Protein AF-0000000079723670 (afdb_homodimer)

Secondary structure (DSSP, 8-state):
-----------TT-S-HHHHHHHHHHHHHHHHHHHHHHHHHHHHHIIIIITT--EEEEEEEEEEEEEEEE-TT--TTS-SEEEEEEEEEEEEEEEEE-HHHHHHHHHHHHHHHHHHHHHHHHHHHHHHHHHHHHHHHHHHHHHHTTPPP------TTSS-HHHHHHHHHHIIIIIHHHHT--S---/-----------TT-S-HHHHHHHHHHHHHHHHHHHHHHHHHHHHHIIIIITT--EEEEEEEEEEEEEEEE-TT--TTS-SEEEEEEEEEEEEEEEEE-HHHHHHHHHHHHHHHHHHHHHHHHHHHHHHHHHHHHHHHHHHHHHHTTPPP------TTSS-HHHHHHHHHHIIIIIHHHHT--S---

Radius of gyration: 36.9 Å; Cα contacts (8 Å, |Δi|>4): 411; chains: 2; bounding box: 70×136×74 Å

Sequence (372 aa):
MSNDNKKAFRFRYIIDKEFQFKFLLHYSLLFISGVTVTLGFLYWLNKSKFDGGAVFRLRQDSQIVYWKVENEDAADGAEKFKYVPREIYLPNYDHQLNMYTIQFDAVVTLSVLYLALITIFSVFKSHKMAGPIYSIKRSLQKIASGDPIEKIRIRKNDEFQELVDVLNEVIHKRLAILGKEPTDKKMSNDNKKAFRFRYIIDKEFQFKFLLHYSLLFISGVTVTLGFLYWLNKSKFDGGAVFRLRQDSQIVYWKVENEDAADGAEKFKYVPREIYLPNYDHQLNMYTIQFDAVVTLSVLYLALITIFSVFKSHKMAGPIYSIKRSLQKIASGDPIEKIRIRKNDEFQELVDVLN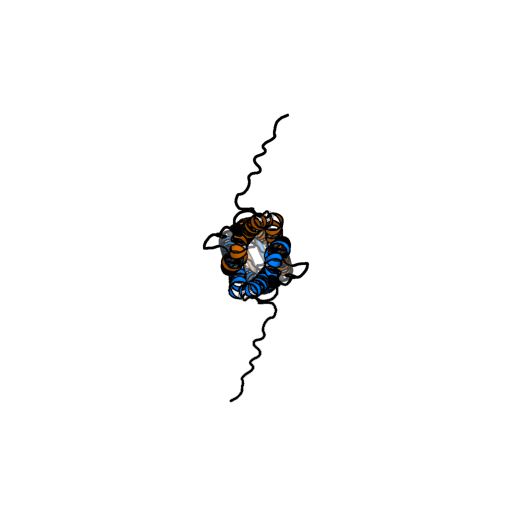EVIHKRLAILGKEPTDKK

Organism: NCBI:txid2484901

Nearest PDB structures (foldseek):
  6xbw-assembly1_H  TM=2.798E-01  e=2.138E-01  Bos taurus
  7u4t-assembly1_G  TM=2.903E-01  e=2.734E-01  Homo sapiens
  6vqc-assembly1_H  TM=3.192E-01  e=1.626E+00  Rattus norvegicus
  9brq-assembly1_7  TM=2.340E-01  e=3.954E-01  Mus musculus
  6vq8-assembly1_H  TM=2.643E-01  e=1.058E+00  Rattus norvegicus

Structure (mmCIF, N/CA/C/O backbone):
da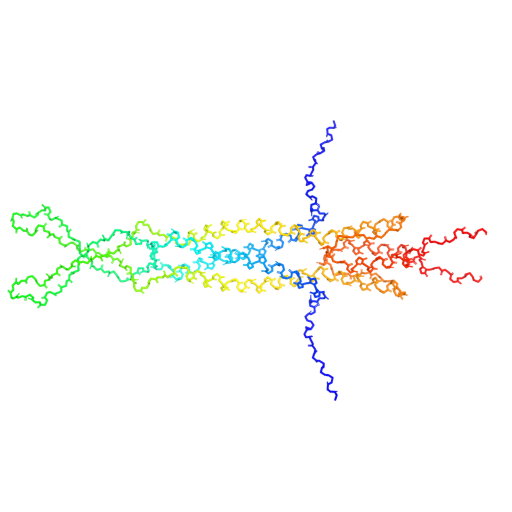ta_AF-0000000079723670-model_v1
#
loop_
_entity.id
_entity.type
_entity.pdbx_description
1 polymer 'Methyl-accepting chemotaxis protein'
#
loop_
_atom_site.group_PDB
_atom_site.id
_atom_site.type_symbol
_atom_site.label_atom_id
_atom_site.label_alt_id
_atom_site.label_comp_id
_atom_site.label_asym_id
_atom_site.label_entity_id
_atom_site.label_seq_id
_atom_site.pdbx_PDB_ins_code
_atom_site.Cartn_x
_atom_site.Cartn_y
_atom_site.Cartn_z
_atom_site.occupancy
_atom_site.B_iso_or_equiv
_atom_site.auth_seq_id
_atom_site.auth_comp_id
_atom_site.auth_asym_id
_atom_site.auth_atom_id
_atom_site.pdbx_PDB_model_num
ATOM 1 N N . MET A 1 1 ? -36.625 5.59 29.547 1 30.95 1 MET A N 1
ATOM 2 C CA . MET A 1 1 ? -35.781 6.484 28.75 1 30.95 1 MET A CA 1
ATOM 3 C C . MET A 1 1 ? -34.312 6.008 28.75 1 30.95 1 MET A C 1
ATOM 5 O O . MET A 1 1 ? -33.562 6.285 29.688 1 30.95 1 MET A O 1
ATOM 9 N N . SER A 1 2 ? -34.031 4.742 28.422 1 36.59 2 SER A N 1
ATOM 10 C CA . SER A 1 2 ? -32.812 3.926 28.469 1 36.59 2 SER A CA 1
ATOM 11 C C . SER A 1 2 ? -31.703 4.527 27.609 1 36.59 2 SER A C 1
ATOM 13 O O . SER A 1 2 ? -31.875 4.75 26.422 1 36.59 2 SER A O 1
ATOM 15 N N . ASN A 1 3 ? -30.984 5.508 28.188 1 35.53 3 ASN A N 1
ATOM 16 C CA . ASN A 1 3 ? -29.812 6.172 27.625 1 35.53 3 ASN A CA 1
ATOM 17 C C . ASN A 1 3 ? -28.844 5.172 27 1 35.53 3 ASN A C 1
ATOM 19 O O . ASN A 1 3 ? -28.219 4.375 27.703 1 35.53 3 ASN A O 1
ATOM 23 N N . ASP A 1 4 ? -29.25 4.461 25.922 1 34.41 4 ASP A N 1
ATOM 24 C CA . ASP A 1 4 ? -28.422 3.529 25.156 1 34.41 4 ASP A CA 1
ATOM 25 C C . ASP A 1 4 ? -27.016 4.078 24.969 1 34.41 4 ASP A C 1
ATOM 27 O O . ASP A 1 4 ? -26.812 4.996 24.172 1 34.41 4 ASP A O 1
ATOM 31 N N . ASN A 1 5 ? -26.234 4.246 25.938 1 32.78 5 ASN A N 1
ATOM 32 C CA . ASN A 1 5 ? -24.781 4.426 26 1 32.78 5 ASN A CA 1
ATOM 33 C C . ASN A 1 5 ? -24.062 3.477 25.062 1 32.78 5 ASN A C 1
ATOM 35 O O . ASN A 1 5 ? -23.594 2.412 25.469 1 32.78 5 ASN A O 1
ATOM 39 N N . LYS A 1 6 ? -24.594 2.953 23.969 1 37.41 6 LYS A N 1
ATOM 40 C CA . LYS A 1 6 ? -23.75 2.201 23.047 1 37.41 6 LYS A CA 1
ATOM 41 C C . LYS A 1 6 ? -22.359 2.838 22.938 1 37.41 6 LYS A C 1
ATOM 43 O O . LYS A 1 6 ? -22.234 3.953 22.438 1 37.41 6 LYS A O 1
ATOM 48 N N . LYS A 1 7 ? -21.625 2.648 23.828 1 37.28 7 LYS A N 1
ATOM 49 C CA . LYS A 1 7 ? -20.188 2.908 23.828 1 37.28 7 LYS A CA 1
ATOM 50 C C . LYS A 1 7 ? -19.578 2.615 22.469 1 37.28 7 LYS A C 1
ATOM 52 O O . LYS A 1 7 ? -19.422 1.454 22.094 1 37.28 7 LYS A O 1
ATOM 57 N N . ALA A 1 8 ? -19.984 3.242 21.359 1 38.19 8 ALA A N 1
ATOM 58 C CA . ALA A 1 8 ? -19.281 3.131 20.094 1 38.19 8 ALA A CA 1
ATOM 59 C C . ALA A 1 8 ? -17.812 2.76 20.297 1 38.19 8 ALA A C 1
ATOM 61 O O . ALA A 1 8 ? -17.141 3.34 21.156 1 38.19 8 ALA A O 1
ATOM 62 N N . PHE A 1 9 ? -17.469 1.598 20.328 1 39.47 9 PHE A N 1
ATOM 63 C CA . PHE A 1 9 ? -16.062 1.208 20.312 1 39.47 9 PHE A CA 1
ATOM 64 C C . PHE A 1 9 ? -15.188 2.324 19.75 1 39.47 9 PHE A C 1
ATOM 66 O O . PHE A 1 9 ? -15.234 2.602 18.547 1 39.47 9 PHE A O 1
ATOM 73 N N . ARG A 1 10 ? -15.195 3.516 20.094 1 45.78 10 ARG A N 1
ATOM 74 C CA . ARG A 1 10 ? -14.289 4.621 19.781 1 45.78 10 ARG A CA 1
ATOM 75 C C . ARG A 1 10 ? -12.891 4.109 19.453 1 45.78 10 ARG A C 1
ATOM 77 O O . ARG A 1 10 ? -12.148 3.693 20.344 1 45.78 10 ARG A O 1
ATOM 84 N N . PHE A 1 11 ? -12.781 3.203 18.453 1 52.94 11 PHE A N 1
ATOM 85 C CA . PHE A 1 11 ? -11.406 2.873 18.094 1 52.94 11 PHE A CA 1
ATOM 86 C C . PHE A 1 11 ? -10.5 4.086 18.25 1 52.94 11 PHE A C 1
ATOM 88 O O . PHE A 1 11 ? -10.602 5.047 17.484 1 52.94 11 PHE A O 1
ATOM 95 N N . ARG A 1 12 ? -10.078 4.324 19.328 1 70.38 12 ARG A N 1
ATOM 96 C CA . ARG A 1 12 ? -9.25 5.402 19.859 1 70.38 12 ARG A CA 1
ATOM 97 C C . ARG A 1 12 ? -8.188 5.824 18.844 1 70.38 12 ARG A C 1
ATOM 99 O O . ARG A 1 12 ? -7.688 6.949 18.906 1 70.38 12 ARG A O 1
ATOM 106 N N . TYR A 1 13 ? -8.188 4.922 17.688 1 84.5 13 TYR A N 1
ATOM 107 C CA . TYR A 1 13 ? -7.117 5.258 16.75 1 84.5 13 TYR A CA 1
ATOM 108 C C . TYR A 1 13 ? -7.652 6.051 15.562 1 84.5 13 TYR A C 1
ATOM 110 O O . TYR A 1 13 ? -6.879 6.527 14.734 1 84.5 13 TYR A O 1
ATOM 118 N N . ILE A 1 14 ? -9 6.113 15.562 1 87.69 14 ILE A N 1
ATOM 119 C CA . ILE A 1 14 ? -9.594 6.895 14.484 1 87.69 14 ILE A CA 1
ATOM 120 C C . ILE A 1 14 ? -10.008 8.266 15.008 1 87.69 14 ILE A C 1
ATOM 122 O O . ILE A 1 14 ? -10.953 8.375 15.797 1 87.69 14 ILE A O 1
ATOM 126 N N . ILE A 1 15 ? -9.336 9.219 14.609 1 87.94 15 ILE A N 1
ATOM 127 C CA . ILE A 1 15 ? -9.539 10.586 15.078 1 87.94 15 ILE A CA 1
ATOM 128 C C . ILE A 1 15 ? -10.211 11.414 13.977 1 87.94 15 ILE A C 1
ATOM 130 O O . ILE A 1 15 ? -11.156 12.156 14.242 1 87.94 15 ILE A O 1
ATOM 134 N N . ASP A 1 16 ? -9.742 11.266 12.797 1 91.44 16 ASP A N 1
ATOM 135 C CA . ASP A 1 16 ? -10.297 11.906 11.602 1 91.44 16 ASP A CA 1
ATOM 136 C C . ASP A 1 16 ? -10.82 10.867 10.617 1 91.44 16 ASP A C 1
ATOM 138 O O . ASP A 1 16 ? -10.078 10.375 9.766 1 91.44 16 ASP A O 1
ATOM 142 N N . LYS A 1 17 ? -12.07 10.688 10.719 1 91.69 17 LYS A N 1
ATOM 143 C CA . LYS A 1 17 ? -12.672 9.594 9.977 1 91.69 17 LYS A CA 1
ATOM 144 C C . LYS A 1 17 ? -12.578 9.828 8.469 1 91.69 17 LYS A C 1
ATOM 146 O O . LYS A 1 17 ? -12.312 8.906 7.703 1 91.69 17 LYS A O 1
ATOM 151 N N . GLU A 1 18 ? -12.828 11.023 8.062 1 91.69 18 GLU A N 1
ATOM 152 C CA . GLU A 1 18 ? -12.82 11.32 6.637 1 91.69 18 GLU A CA 1
ATOM 153 C C . GLU A 1 18 ? -11.438 11.07 6.027 1 91.69 18 GLU A C 1
ATOM 155 O O . GLU A 1 18 ? -11.32 10.375 5.02 1 91.69 18 GLU A O 1
ATOM 160 N N . PHE A 1 19 ? -10.5 11.617 6.668 1 93.5 19 PHE A N 1
ATOM 161 C CA . PHE A 1 19 ? -9.133 11.484 6.172 1 93.5 19 PHE A CA 1
ATOM 162 C C . PHE A 1 19 ? -8.672 10.031 6.242 1 93.5 19 PHE A C 1
ATOM 164 O O . PHE A 1 19 ? -8.148 9.5 5.27 1 93.5 19 PHE A O 1
ATOM 171 N N . GLN A 1 20 ? -8.906 9.391 7.363 1 94 20 GLN A N 1
ATOM 172 C CA . GLN A 1 20 ? -8.359 8.055 7.598 1 94 20 GLN A CA 1
ATOM 173 C C . GLN A 1 20 ? -9.062 7.016 6.73 1 94 20 GLN A C 1
ATOM 175 O O . GLN A 1 20 ? -8.43 6.07 6.25 1 94 20 GLN A O 1
ATOM 180 N N . PHE A 1 21 ? -10.336 7.23 6.523 1 93.12 21 PHE A N 1
ATOM 181 C CA . PHE A 1 21 ? -11.047 6.309 5.648 1 93.12 21 PHE A CA 1
ATOM 182 C C . PHE A 1 21 ? -10.625 6.496 4.195 1 93.12 21 PHE A C 1
ATOM 184 O O . PHE A 1 21 ? -10.438 5.52 3.465 1 93.12 21 PHE A O 1
ATOM 191 N N . LYS A 1 22 ? -10.531 7.715 3.824 1 92.94 22 LYS A N 1
ATOM 192 C CA . LYS A 1 22 ? -10.039 7.988 2.479 1 92.94 22 LYS A CA 1
ATOM 193 C C . LYS A 1 22 ? -8.656 7.375 2.264 1 92.94 22 LYS A C 1
ATOM 195 O O . LYS A 1 22 ? -8.383 6.801 1.207 1 92.94 22 LYS A O 1
ATOM 200 N N . PHE A 1 23 ? -7.879 7.523 3.273 1 92.81 23 PHE A N 1
ATOM 201 C CA . PHE A 1 23 ? -6.527 6.98 3.258 1 92.81 23 PHE A CA 1
ATOM 202 C C . PHE A 1 23 ? -6.555 5.465 3.082 1 92.81 23 PHE A C 1
ATOM 204 O O . PHE A 1 23 ? -5.887 4.926 2.199 1 92.81 23 PHE A O 1
ATOM 211 N N . LEU A 1 24 ? -7.309 4.844 3.83 1 92.94 24 LEU A N 1
ATOM 212 C CA . LEU A 1 24 ? -7.449 3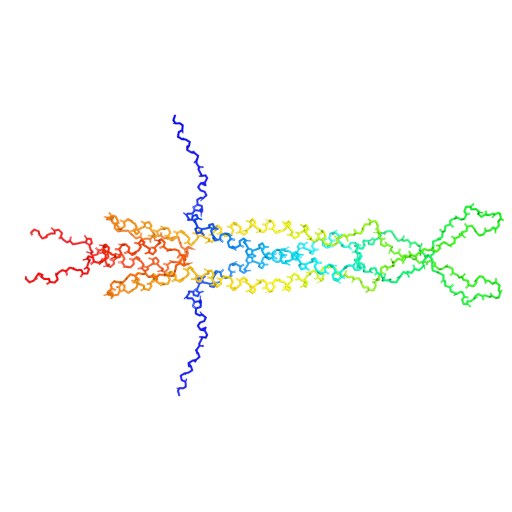.395 3.777 1 92.94 24 LEU A CA 1
ATOM 213 C C . LEU A 1 24 ? -8.008 2.951 2.426 1 92.94 24 LEU A C 1
ATOM 215 O O . LEU A 1 24 ? -7.52 1.982 1.838 1 92.94 24 LEU A O 1
ATOM 219 N N . LEU A 1 25 ? -8.961 3.684 1.938 1 93.06 25 LEU A N 1
ATOM 220 C CA . LEU A 1 25 ? -9.633 3.324 0.695 1 93.06 25 LEU A CA 1
ATOM 221 C C . LEU A 1 25 ? -8.664 3.375 -0.481 1 93.06 25 LEU A C 1
ATOM 223 O O . LEU A 1 25 ? -8.625 2.455 -1.302 1 93.06 25 LEU A O 1
ATOM 227 N N . HIS A 1 26 ? -7.914 4.375 -0.562 1 92.62 26 HIS A N 1
ATOM 228 C CA . HIS A 1 26 ? -6.988 4.535 -1.675 1 92.62 26 HIS A CA 1
ATOM 229 C C . HIS A 1 26 ? -5.953 3.412 -1.693 1 92.62 26 HIS A C 1
ATOM 231 O O . HIS A 1 26 ? -5.664 2.846 -2.75 1 92.62 26 HIS A O 1
ATOM 237 N N . TYR A 1 27 ? -5.508 3.057 -0.551 1 91.38 27 TYR A N 1
ATOM 238 C CA . TYR A 1 27 ? -4.477 2.025 -0.5 1 91.38 27 TYR A CA 1
ATOM 239 C C . TYR A 1 27 ? -5.078 0.639 -0.685 1 91.38 27 TYR A C 1
ATOM 241 O O . TYR A 1 27 ? -4.449 -0.246 -1.267 1 91.38 27 TYR A O 1
ATOM 249 N N . SER A 1 28 ? -6.289 0.485 -0.192 1 93.31 28 SER A N 1
ATOM 250 C CA . SER A 1 28 ? -6.988 -0.771 -0.436 1 93.31 28 SER A CA 1
ATOM 251 C C . SER A 1 28 ? -7.281 -0.961 -1.921 1 93.31 28 SER A C 1
ATOM 253 O O . SER A 1 28 ? -7.102 -2.057 -2.459 1 93.31 28 SER A O 1
ATOM 255 N N . LEU A 1 29 ? -7.672 0.099 -2.57 1 93.25 29 LEU A N 1
ATOM 256 C CA . LEU A 1 29 ? -7.969 0.039 -3.998 1 93.25 29 LEU A CA 1
ATOM 257 C C . LEU A 1 29 ? -6.711 -0.279 -4.801 1 93.25 29 LEU A C 1
ATOM 259 O O . LEU A 1 29 ? -6.762 -1.05 -5.762 1 93.25 29 LEU A O 1
ATOM 263 N N . LEU A 1 30 ? -5.645 0.378 -4.395 1 92.31 30 LEU A N 1
ATOM 264 C CA . LEU A 1 30 ? -4.375 0.097 -5.055 1 92.31 30 LEU A CA 1
ATOM 265 C C . LEU A 1 30 ? -4.008 -1.377 -4.922 1 92.31 30 LEU A C 1
ATOM 267 O O . LEU A 1 30 ? -3.604 -2.012 -5.898 1 92.31 30 LEU A O 1
ATOM 271 N N . PHE A 1 31 ? -4.219 -1.95 -3.766 1 92.81 31 PHE A N 1
ATOM 272 C CA . PHE A 1 31 ? -3.896 -3.35 -3.51 1 92.81 31 PHE A CA 1
ATOM 273 C C . PHE A 1 31 ? -4.812 -4.27 -4.309 1 92.81 31 PHE A C 1
ATOM 275 O O . PHE A 1 31 ? -4.348 -5.215 -4.949 1 92.81 31 PHE A O 1
ATOM 282 N N . ILE A 1 32 ? -6.043 -4.004 -4.277 1 94 32 ILE A N 1
ATOM 283 C CA . ILE A 1 32 ? -7.023 -4.84 -4.965 1 94 32 ILE A CA 1
ATOM 284 C C . ILE A 1 32 ? -6.746 -4.828 -6.469 1 94 32 ILE A C 1
ATOM 286 O O . ILE A 1 32 ? -6.859 -5.859 -7.133 1 94 32 ILE A O 1
ATOM 290 N N . SER A 1 33 ? -6.418 -3.697 -7.004 1 93 33 SER A N 1
ATOM 291 C CA . SER A 1 33 ? -6.07 -3.607 -8.414 1 93 33 SER A CA 1
ATOM 292 C C . SER A 1 33 ? -4.867 -4.488 -8.742 1 93 33 SER A C 1
ATOM 294 O O . SER A 1 33 ? -4.844 -5.148 -9.789 1 93 33 SER A O 1
ATOM 296 N N . GLY A 1 34 ? -3.895 -4.492 -7.812 1 91.69 34 GLY A N 1
ATOM 297 C CA . GLY A 1 34 ? -2.742 -5.359 -8.008 1 91.69 34 GLY A CA 1
ATOM 298 C C . GLY A 1 34 ? -3.098 -6.836 -8.008 1 91.69 34 GLY A C 1
ATOM 299 O O . GLY A 1 34 ? -2.572 -7.605 -8.812 1 91.69 34 GLY A O 1
ATOM 300 N N . VAL A 1 35 ? -3.975 -7.176 -7.121 1 92.25 35 VAL A N 1
ATOM 301 C CA . VAL A 1 35 ? -4.414 -8.562 -7.031 1 92.25 35 VAL A CA 1
ATOM 302 C C . VAL A 1 35 ? -5.141 -8.961 -8.312 1 92.25 35 VAL A C 1
ATOM 304 O O . VAL A 1 35 ? -4.91 -10.047 -8.859 1 92.25 35 VAL A O 1
ATOM 307 N N . THR A 1 36 ? -5.996 -8.125 -8.812 1 93.19 36 THR A N 1
ATOM 308 C CA . THR A 1 36 ? -6.762 -8.398 -10.023 1 93.19 36 THR A CA 1
ATOM 309 C C . THR A 1 36 ? -5.832 -8.578 -11.219 1 93.19 36 THR A C 1
ATOM 311 O O . THR A 1 36 ? -5.996 -9.508 -12.008 1 93.19 36 THR A O 1
ATOM 314 N N . VAL A 1 37 ? -4.855 -7.707 -11.328 1 91.06 37 VAL A N 1
ATOM 315 C CA . VAL A 1 37 ? -3.885 -7.797 -12.406 1 91.06 37 VAL A CA 1
ATOM 316 C C . VAL A 1 37 ? -3.104 -9.102 -12.297 1 91.06 37 VAL A C 1
ATOM 318 O O . VAL A 1 37 ? -2.846 -9.766 -13.305 1 91.06 37 VAL A O 1
ATOM 321 N N . THR A 1 38 ? -2.734 -9.461 -11.055 1 89.25 38 THR A N 1
ATOM 322 C CA . THR A 1 38 ? -1.988 -10.695 -10.828 1 89.25 38 THR A CA 1
ATOM 323 C C . THR A 1 38 ? -2.812 -11.906 -11.258 1 89.25 38 THR A C 1
ATOM 325 O O . THR A 1 38 ? -2.305 -12.805 -11.938 1 89.25 38 THR A O 1
ATOM 328 N N . LEU A 1 39 ? -4.062 -11.969 -10.891 1 90.19 39 LEU A N 1
ATOM 329 C CA . LEU A 1 39 ? -4.938 -13.078 -11.25 1 90.19 39 LEU A CA 1
ATOM 330 C C . LEU A 1 39 ? -5.133 -13.156 -12.758 1 90.19 39 LEU A C 1
ATOM 332 O O . LEU A 1 39 ? -5.133 -14.242 -13.336 1 90.19 39 LEU A O 1
ATOM 336 N N . GLY A 1 40 ? -5.363 -11.984 -13.375 1 89.06 40 GLY A N 1
ATOM 337 C CA . GLY A 1 40 ? -5.461 -11.961 -14.82 1 89.06 40 GLY A CA 1
ATOM 338 C C . GLY A 1 40 ? -4.207 -12.453 -15.516 1 89.06 40 GLY A C 1
ATOM 339 O O . GLY A 1 40 ? -4.281 -13.195 -16.5 1 89.06 40 GLY A O 1
ATOM 340 N N . PHE A 1 41 ? -3.111 -12.055 -14.977 1 87.12 41 PHE A N 1
ATOM 341 C CA . PHE A 1 41 ? -1.835 -12.461 -15.555 1 87.12 41 PHE A CA 1
ATOM 342 C C . PHE A 1 41 ? -1.628 -13.969 -15.391 1 87.12 41 PHE A C 1
ATOM 344 O O . PHE A 1 41 ? -1.189 -14.641 -16.328 1 87.12 41 PHE A O 1
ATOM 351 N N . LEU A 1 42 ? -1.894 -14.5 -14.25 1 82.62 42 LEU A N 1
ATOM 352 C CA . LEU A 1 42 ? -1.768 -15.938 -14.031 1 82.62 42 LEU A CA 1
ATOM 353 C C . LEU A 1 42 ? -2.703 -16.719 -14.945 1 82.62 42 LEU A C 1
ATOM 355 O O . LEU A 1 42 ? -2.348 -17.797 -15.43 1 82.62 42 LEU A O 1
ATOM 359 N N . TYR A 1 43 ? -3.865 -16.188 -15.094 1 84.06 43 TYR A N 1
ATOM 360 C CA . TYR A 1 43 ? -4.801 -16.828 -16.016 1 84.06 43 TYR A CA 1
ATOM 361 C C . TYR A 1 43 ? -4.219 -16.875 -17.422 1 84.06 43 TYR A C 1
ATOM 363 O O . TYR A 1 43 ? -4.254 -17.922 -18.078 1 84.06 43 TYR A O 1
ATOM 371 N N . TRP A 1 44 ? -3.738 -15.711 -17.859 1 83.38 44 TRP A N 1
ATOM 372 C CA . TRP A 1 44 ? -3.123 -15.633 -19.172 1 83.38 44 TRP A CA 1
ATOM 373 C C . TRP A 1 44 ? -1.945 -16.594 -19.281 1 83.38 44 TRP A C 1
ATOM 375 O O . TRP A 1 44 ? -1.79 -17.281 -20.297 1 83.38 44 TRP A O 1
ATOM 385 N N . LEU A 1 45 ? -1.093 -16.594 -18.297 1 77.19 45 LEU A N 1
ATOM 386 C CA . LEU A 1 45 ? 0.085 -17.453 -18.281 1 77.19 45 LEU A CA 1
ATOM 387 C C . LEU A 1 45 ? -0.314 -18.922 -18.375 1 77.19 45 LEU A C 1
ATOM 389 O O . LEU A 1 45 ? 0.312 -19.703 -19.109 1 77.19 45 LEU A O 1
ATOM 393 N N . ASN A 1 46 ? -1.302 -19.297 -17.562 1 73.94 46 ASN A N 1
ATOM 394 C CA . ASN A 1 46 ? -1.755 -20.688 -17.578 1 73.94 46 ASN A CA 1
ATOM 395 C C . ASN A 1 46 ? -2.352 -21.062 -18.922 1 73.94 46 ASN A C 1
ATOM 397 O O . ASN A 1 46 ? -2.168 -22.188 -19.391 1 73.94 46 ASN A O 1
ATOM 401 N N . LYS A 1 47 ? -3.064 -20.266 -19.516 1 74.31 47 LYS A N 1
ATOM 402 C CA . LYS A 1 47 ? -3.654 -20.516 -20.828 1 74.31 47 LYS A CA 1
ATOM 403 C C . LYS A 1 47 ? -2.582 -20.562 -21.906 1 74.31 47 LYS A C 1
ATOM 405 O O . LYS A 1 47 ? -2.645 -21.406 -22.812 1 74.31 47 LYS A O 1
ATOM 410 N N . SER A 1 48 ? -1.697 -19.672 -21.812 1 71.12 48 SER A N 1
ATOM 411 C CA . SER A 1 48 ? -0.674 -19.547 -22.844 1 71.12 48 SER A CA 1
ATOM 412 C C . SER A 1 48 ? 0.394 -20.625 -22.688 1 71.12 48 SER A C 1
ATOM 414 O O . SER A 1 48 ? 0.844 -21.203 -23.688 1 71.12 48 SER A O 1
ATOM 416 N N . LYS A 1 49 ? 0.765 -20.734 -21.484 1 62.38 49 LYS A N 1
ATOM 417 C CA . LYS A 1 49 ? 1.903 -21.625 -21.297 1 62.38 49 LYS A CA 1
ATOM 418 C C . LYS A 1 49 ? 1.44 -23.047 -20.938 1 62.38 49 LYS A C 1
ATOM 420 O O . LYS A 1 49 ? 2.133 -24.016 -21.234 1 62.38 49 LYS A O 1
ATOM 425 N N . PHE A 1 50 ? 0.22 -23.047 -20.219 1 55.84 50 PHE A N 1
ATOM 426 C CA . PHE A 1 50 ? -0.164 -24.375 -19.75 1 55.84 50 PHE A CA 1
ATOM 427 C C . PHE A 1 50 ? -1.304 -24.938 -20.594 1 55.84 50 PHE A C 1
ATOM 429 O O . PHE A 1 50 ? -1.729 -26.078 -20.391 1 55.84 50 PHE A O 1
ATOM 436 N N . ASP A 1 51 ? -2.311 -24.141 -21.172 1 53.62 51 ASP A N 1
ATOM 437 C CA . ASP A 1 51 ? -3.361 -24.75 -21.984 1 53.62 51 ASP A CA 1
ATOM 438 C C . ASP A 1 51 ? -2.963 -26.156 -22.422 1 53.62 51 ASP A C 1
ATOM 440 O O . ASP A 1 51 ? -3.797 -27.062 -22.438 1 53.62 51 ASP A O 1
ATOM 444 N N . GLY A 1 52 ? -1.916 -26.297 -23.234 1 46.88 52 GLY A N 1
ATOM 445 C CA . GLY A 1 52 ? -1.8 -27.656 -23.75 1 46.88 52 GLY A CA 1
ATOM 446 C C . GLY A 1 52 ? -1.279 -28.641 -22.734 1 46.88 52 GLY A C 1
ATOM 447 O O . GLY A 1 52 ? -1.196 -29.844 -23 1 46.88 52 GLY A O 1
ATOM 448 N N . GLY A 1 53 ? -0.826 -28.328 -21.5 1 47.28 53 GLY A N 1
ATOM 449 C CA . GLY A 1 53 ? -0.151 -29.312 -20.656 1 47.28 53 GLY A CA 1
ATOM 450 C C . GLY A 1 53 ? -0.86 -29.578 -19.344 1 47.28 53 GLY A C 1
ATOM 451 O O . GLY A 1 53 ? -0.946 -28.672 -18.5 1 47.28 53 GLY A O 1
ATOM 452 N N . ALA A 1 54 ? -1.925 -30.219 -19.531 1 50.5 54 ALA A N 1
ATOM 453 C CA . ALA A 1 54 ? -2.545 -30.766 -18.312 1 50.5 54 ALA A CA 1
ATOM 454 C C . ALA A 1 54 ? -1.488 -31.203 -17.312 1 50.5 54 ALA A C 1
ATOM 456 O O . ALA A 1 54 ? -0.417 -31.672 -17.688 1 50.5 54 ALA A O 1
ATOM 457 N N . VAL A 1 55 ? -1.451 -30.484 -16.25 1 56.75 55 VAL A N 1
ATOM 458 C CA . VAL A 1 55 ? -0.56 -30.906 -15.18 1 56.75 55 VAL A CA 1
ATOM 459 C C . VAL A 1 55 ? -1.13 -32.156 -14.492 1 56.75 55 VAL A C 1
ATOM 461 O O . VAL A 1 55 ? -2.287 -32.156 -14.07 1 56.75 55 VAL A O 1
ATOM 464 N N . PHE A 1 56 ? -0.468 -33.188 -14.898 1 57.25 56 PHE A N 1
ATOM 465 C CA . PHE A 1 56 ? -0.908 -34.438 -14.258 1 57.25 56 PHE A CA 1
ATOM 466 C C . PHE A 1 56 ? 0.04 -34.844 -13.133 1 57.25 56 PHE A C 1
ATOM 468 O O . PHE A 1 56 ? 1.24 -34.562 -13.203 1 57.25 56 PHE A O 1
ATOM 475 N N . ARG A 1 57 ? -0.587 -35.031 -12.133 1 59 57 ARG A N 1
ATOM 476 C CA . ARG A 1 57 ? 0.227 -35.719 -11.141 1 59 57 ARG A CA 1
ATOM 477 C C . ARG A 1 57 ? 0.636 -37.125 -11.633 1 59 57 ARG A C 1
ATOM 479 O O . ARG A 1 57 ? -0.157 -37.812 -12.273 1 59 57 ARG A O 1
ATOM 486 N N . LEU A 1 58 ? 1.935 -37.25 -11.641 1 59 58 LEU A N 1
ATOM 487 C CA . LEU A 1 58 ? 2.334 -38.625 -11.977 1 59 58 LEU A CA 1
ATOM 488 C C . LEU A 1 58 ? 1.836 -39.594 -10.93 1 59 58 LEU A C 1
ATOM 490 O O . LEU A 1 58 ? 1.803 -39.281 -9.734 1 59 58 LEU A O 1
ATOM 494 N N . ARG A 1 59 ? 1.206 -40.625 -11.438 1 56 59 ARG A N 1
ATOM 495 C CA . ARG A 1 59 ? 0.812 -41.719 -10.547 1 56 59 ARG A CA 1
ATOM 496 C C . ARG A 1 59 ? 2.021 -42.312 -9.82 1 56 59 ARG A C 1
ATOM 498 O O . ARG A 1 59 ? 3.117 -42.344 -10.383 1 56 59 ARG A O 1
ATOM 505 N N . GLN A 1 60 ? 1.916 -42.281 -8.523 1 58.34 60 GLN A N 1
ATOM 506 C CA . GLN A 1 60 ? 2.975 -42.875 -7.727 1 58.34 60 GLN A CA 1
ATOM 507 C C . GLN A 1 60 ? 3.223 -44.312 -8.148 1 58.34 60 GLN A C 1
ATOM 509 O O . GLN A 1 60 ? 4.305 -44.875 -7.922 1 58.34 60 GLN A O 1
ATOM 514 N N . ASP A 1 61 ? 2.277 -44.969 -8.844 1 60.81 61 ASP A N 1
ATOM 515 C CA . ASP A 1 61 ? 2.445 -46.375 -9.242 1 60.81 61 ASP A CA 1
ATOM 516 C C . ASP A 1 61 ? 2.902 -46.5 -10.695 1 60.81 61 ASP A C 1
ATOM 518 O O . ASP A 1 61 ? 2.334 -45.844 -11.578 1 60.81 61 ASP A O 1
ATOM 522 N N . SER A 1 62 ? 4.078 -46.969 -10.844 1 66.19 62 SER A N 1
ATOM 523 C CA . SER A 1 62 ? 4.578 -47.219 -12.195 1 66.19 62 SER A CA 1
ATOM 524 C C . SER A 1 62 ? 3.764 -48.281 -12.898 1 66.19 62 SER A C 1
ATOM 526 O O . SER A 1 62 ? 3.24 -49.188 -12.25 1 66.19 62 SER A O 1
ATOM 528 N N . GLN A 1 63 ? 3.318 -47.906 -14.086 1 71.06 63 GLN A N 1
ATOM 529 C CA . GLN A 1 63 ? 2.688 -48.969 -14.898 1 71.06 63 GLN A CA 1
ATOM 530 C C . GLN A 1 63 ? 3.648 -49.5 -15.953 1 71.06 63 GLN A C 1
ATOM 532 O O . GLN A 1 63 ? 4.496 -48.75 -16.469 1 71.06 63 GLN A O 1
ATOM 537 N N . ILE A 1 64 ? 3.621 -50.875 -16.062 1 77.12 64 ILE A N 1
ATOM 538 C CA . ILE A 1 64 ? 4.457 -51.5 -17.078 1 77.12 64 ILE A CA 1
ATOM 539 C C . ILE A 1 64 ? 3.734 -51.469 -18.422 1 77.12 64 ILE A C 1
ATOM 541 O O . ILE A 1 64 ? 2.605 -51.938 -18.547 1 77.12 64 ILE A O 1
ATOM 545 N N . VAL A 1 65 ? 4.344 -50.75 -19.266 1 79.88 65 VAL A N 1
ATOM 546 C CA . VAL A 1 65 ? 3.826 -50.75 -20.641 1 79.88 65 VAL A CA 1
ATOM 547 C C . VAL A 1 65 ? 4.863 -51.344 -21.578 1 79.88 65 VAL A C 1
ATOM 549 O O . VAL A 1 65 ? 6.055 -51.406 -21.266 1 79.88 65 VAL A O 1
ATOM 552 N N . TYR A 1 66 ? 4.238 -51.938 -22.75 1 80.38 66 TYR A N 1
ATOM 553 C CA . TYR A 1 66 ? 5.121 -52.625 -23.688 1 80.38 66 TYR A CA 1
ATOM 554 C C . TYR A 1 66 ? 5.234 -51.812 -24.984 1 80.38 66 TYR A C 1
ATOM 556 O O . TYR A 1 66 ? 4.246 -51.281 -25.469 1 80.38 66 TYR A O 1
ATOM 564 N N . TRP A 1 67 ? 6.387 -51.625 -25.438 1 82.56 67 TRP A N 1
ATOM 565 C CA . TRP A 1 67 ? 6.648 -51 -26.734 1 82.56 67 TRP A CA 1
ATOM 566 C C . TRP A 1 67 ? 6.93 -52.062 -27.781 1 82.56 67 TRP A C 1
ATOM 568 O O . TRP A 1 67 ? 7.648 -53.031 -27.531 1 82.56 67 TRP A O 1
ATOM 578 N N . LYS A 1 68 ? 6.27 -51.875 -28.969 1 80.31 68 LYS A N 1
ATOM 579 C CA . LYS A 1 68 ? 6.52 -52.781 -30.078 1 80.31 68 LYS A CA 1
ATOM 580 C C . LYS A 1 68 ? 7.789 -52.406 -30.828 1 80.31 68 LYS A C 1
ATOM 582 O O . LYS A 1 68 ? 7.887 -51.281 -31.359 1 80.31 68 LYS A O 1
ATOM 587 N N . VAL A 1 69 ? 8.797 -53.094 -30.641 1 79.31 69 VAL A N 1
ATOM 588 C CA . VAL A 1 69 ? 10.047 -52.812 -31.328 1 79.31 69 VAL A CA 1
ATOM 589 C C . VAL A 1 69 ? 10.344 -53.938 -32.344 1 79.31 69 VAL A C 1
ATOM 591 O O . VAL A 1 69 ? 9.969 -55.094 -32.125 1 79.31 69 VAL A O 1
ATOM 594 N N . GLU A 1 70 ? 10.875 -53.469 -33.469 1 78.19 70 GLU A N 1
ATOM 595 C CA . GLU A 1 70 ? 11.281 -54.438 -34.469 1 78.19 70 GLU A CA 1
ATOM 596 C C . GLU A 1 70 ? 12.422 -55.312 -33.969 1 78.19 70 GLU A C 1
ATOM 598 O O . GLU A 1 70 ? 13.375 -54.812 -33.375 1 78.19 70 GLU A O 1
ATOM 603 N N . ASN A 1 71 ? 12.195 -56.625 -33.969 1 72.5 71 ASN A N 1
ATOM 604 C CA . ASN A 1 71 ? 13.219 -57.594 -33.562 1 72.5 71 ASN A CA 1
ATOM 605 C C . ASN A 1 71 ? 14.289 -57.75 -34.656 1 72.5 71 ASN A C 1
ATOM 607 O O . ASN A 1 71 ? 14.086 -58.469 -35.625 1 72.5 71 ASN A O 1
ATOM 611 N N . GLU A 1 72 ? 15.172 -56.938 -34.594 1 71.19 72 GLU A N 1
ATOM 612 C CA . GLU A 1 72 ? 16.25 -57 -35.594 1 71.19 72 GLU A CA 1
ATOM 613 C C . GLU A 1 72 ? 16.922 -58.375 -35.562 1 71.19 72 GLU A C 1
ATOM 615 O O . GLU A 1 72 ? 17.453 -58.812 -36.594 1 71.19 72 GLU A O 1
ATOM 620 N N . ASP A 1 73 ? 16.969 -58.969 -34.438 1 66.94 73 ASP A N 1
ATOM 621 C CA . ASP A 1 73 ? 17.688 -60.25 -34.375 1 66.94 73 ASP A CA 1
ATOM 622 C C . ASP A 1 73 ? 16.766 -61.406 -34.688 1 66.94 73 ASP A C 1
ATOM 624 O O . ASP A 1 73 ? 17.094 -62.562 -34.375 1 66.94 73 ASP A O 1
ATOM 628 N N . ALA A 1 74 ? 15.547 -61.062 -35.094 1 61.44 74 ALA A N 1
ATOM 629 C CA . ALA A 1 74 ? 14.625 -62.188 -35.312 1 61.44 74 ALA A CA 1
ATOM 630 C C . ALA A 1 74 ? 15.148 -63.125 -36.375 1 61.44 74 ALA A C 1
ATOM 632 O O . ALA A 1 74 ? 15.5 -62.688 -37.5 1 61.44 74 ALA A O 1
ATOM 633 N N . ALA A 1 75 ? 15.617 -64.188 -35.969 1 61.97 75 ALA A N 1
ATOM 634 C CA . ALA A 1 75 ? 15.953 -65.25 -36.938 1 61.97 75 ALA A CA 1
ATOM 635 C C . ALA A 1 75 ? 14.805 -65.438 -37.906 1 61.97 75 ALA A C 1
ATOM 637 O O . ALA A 1 75 ? 13.664 -65.062 -37.656 1 61.97 75 ALA A O 1
ATOM 638 N N . ASP A 1 76 ? 15.016 -66.188 -38.969 1 59.66 76 ASP A N 1
ATOM 639 C CA . ASP A 1 76 ? 14.07 -66.625 -40 1 59.66 76 ASP A CA 1
ATOM 640 C C . ASP A 1 76 ? 12.875 -67.312 -39.375 1 59.66 76 ASP A C 1
ATOM 642 O O . ASP A 1 76 ? 13.039 -68.312 -38.688 1 59.66 76 ASP A O 1
ATOM 646 N N . GLY A 1 77 ? 11.5 -66.75 -39.312 1 62.56 77 GLY A N 1
ATOM 647 C CA . GLY A 1 77 ? 10.258 -67.312 -38.812 1 62.56 77 GLY A CA 1
ATOM 648 C C . GLY A 1 77 ? 9.82 -66.75 -37.5 1 62.56 77 GLY A C 1
ATOM 649 O O . GLY A 1 77 ? 8.742 -67.062 -37 1 62.56 77 GLY A O 1
ATOM 650 N N . ALA A 1 78 ? 10.805 -66.125 -36.812 1 60.97 78 ALA A N 1
ATOM 651 C CA . ALA A 1 78 ? 10.422 -65.625 -35.469 1 60.97 78 ALA A CA 1
ATOM 652 C C . ALA A 1 78 ? 9.641 -64.312 -35.562 1 60.97 78 ALA A C 1
ATOM 654 O O . ALA A 1 78 ? 9.625 -63.656 -36.594 1 60.97 78 ALA A O 1
ATOM 655 N N . GLU A 1 79 ? 8.875 -64.062 -34.531 1 66.56 79 GLU A N 1
ATOM 656 C CA . GLU A 1 79 ? 7.965 -62.906 -34.5 1 66.56 79 GLU A CA 1
ATOM 657 C C . GLU A 1 79 ? 8.711 -61.594 -34.719 1 66.56 79 GLU A C 1
ATOM 659 O O . GLU A 1 79 ? 9.758 -61.344 -34.094 1 66.56 79 GLU A O 1
ATOM 664 N N . LYS A 1 80 ? 8.516 -60.906 -35.844 1 76.19 80 LYS A N 1
ATOM 665 C CA . LYS A 1 80 ? 9.125 -59.688 -36.344 1 76.19 80 LYS A CA 1
ATOM 666 C C . LYS A 1 80 ? 9.062 -58.562 -35.312 1 76.19 80 LYS A C 1
ATOM 668 O O . LYS A 1 80 ? 9.844 -57.625 -35.344 1 76.19 80 LYS A O 1
ATOM 673 N N . PHE A 1 81 ? 8.164 -58.844 -34.344 1 76.31 81 PHE A N 1
ATOM 674 C CA . PHE A 1 81 ? 8.031 -57.75 -33.375 1 76.31 81 PHE A CA 1
ATOM 675 C C . PHE A 1 81 ? 8.18 -58.281 -31.969 1 76.31 81 PHE A C 1
ATOM 677 O O . PHE A 1 81 ? 7.793 -59.406 -31.672 1 76.31 81 PHE A O 1
ATOM 684 N N . LYS A 1 82 ? 9.086 -57.688 -31.188 1 79 82 LYS A N 1
ATOM 685 C CA . LYS A 1 82 ? 9.227 -58 -29.766 1 79 82 LYS A CA 1
ATOM 686 C C . LYS A 1 82 ? 8.656 -56.875 -28.906 1 79 82 LYS A C 1
ATOM 688 O O . LYS A 1 82 ? 8.758 -55.688 -29.25 1 79 82 LYS A O 1
ATOM 693 N N . TYR A 1 83 ? 7.867 -57.281 -27.906 1 82.06 83 TYR A N 1
ATOM 694 C CA . TYR A 1 83 ? 7.316 -56.344 -26.953 1 82.06 83 TYR A CA 1
ATOM 695 C C . TYR A 1 83 ? 8.242 -56.188 -25.75 1 82.06 83 TYR A C 1
ATOM 697 O O . TYR A 1 83 ? 8.539 -57.156 -25.047 1 82.06 83 TYR A O 1
ATOM 705 N N . VAL A 1 84 ? 8.844 -54.969 -25.625 1 82.44 84 VAL A N 1
ATOM 706 C CA . VAL A 1 84 ? 9.75 -54.656 -24.516 1 82.44 84 VAL A CA 1
ATOM 707 C C . VAL A 1 84 ? 8.992 -53.906 -23.422 1 82.44 84 VAL A C 1
ATOM 709 O O . VAL A 1 84 ? 8.359 -52.875 -23.688 1 82.44 84 VAL A O 1
ATOM 712 N N . PRO A 1 85 ? 9.047 -54.5 -22.234 1 82.75 85 PRO A N 1
ATOM 713 C CA . PRO A 1 85 ? 8.375 -53.844 -21.125 1 82.75 85 PRO A CA 1
ATOM 714 C C . PRO A 1 85 ? 9.141 -52.594 -20.625 1 82.75 85 PRO A C 1
ATOM 716 O O . PRO A 1 85 ? 10.367 -52.656 -20.516 1 82.75 85 PRO A O 1
ATOM 719 N N . ARG A 1 86 ? 8.422 -51.5 -20.484 1 79.25 86 ARG A N 1
ATOM 720 C CA . ARG A 1 86 ? 8.969 -50.312 -19.875 1 79.25 86 ARG A CA 1
ATOM 721 C C . ARG A 1 86 ? 8.07 -49.781 -18.75 1 79.25 86 ARG A C 1
ATOM 723 O O . ARG A 1 86 ? 6.844 -49.781 -18.891 1 79.25 86 ARG A O 1
ATOM 730 N N . GLU A 1 87 ? 8.773 -49.469 -17.734 1 77.5 87 GLU A N 1
ATOM 731 C CA . GLU A 1 87 ? 8.047 -48.875 -16.625 1 77.5 87 GLU A CA 1
ATOM 732 C C . GLU A 1 87 ? 7.887 -47.375 -16.797 1 77.5 87 GLU A C 1
ATOM 734 O O . GLU A 1 87 ? 8.875 -46.656 -16.938 1 77.5 87 GLU A O 1
ATOM 739 N N . ILE A 1 88 ? 6.648 -47.062 -17 1 70.81 88 ILE A N 1
ATOM 740 C CA . ILE A 1 88 ? 6.414 -45.625 -17.141 1 70.81 88 ILE A CA 1
ATOM 741 C C . ILE A 1 88 ? 5.441 -45.156 -16.062 1 70.81 88 ILE A C 1
ATOM 743 O O . ILE A 1 88 ? 4.609 -45.938 -15.586 1 70.81 88 ILE A O 1
ATOM 747 N N . TYR A 1 89 ? 5.695 -44.031 -15.578 1 65.19 89 TYR A N 1
ATOM 748 C CA . TYR A 1 89 ? 4.738 -43.375 -14.695 1 65.19 89 TYR A CA 1
ATOM 749 C C . TYR A 1 89 ? 3.707 -42.594 -15.5 1 65.19 89 TYR A C 1
ATOM 751 O O . TYR A 1 89 ? 4.059 -41.656 -16.25 1 65.19 89 TYR A O 1
ATOM 759 N N . LEU A 1 90 ? 2.492 -43.188 -15.57 1 64.38 90 LEU A N 1
ATOM 760 C CA . LEU A 1 90 ? 1.404 -42.531 -16.297 1 64.38 90 LEU A CA 1
ATOM 761 C C . LEU A 1 90 ? 0.784 -41.406 -15.484 1 64.38 90 LEU A C 1
ATOM 763 O O . LEU A 1 90 ? 0.752 -41.469 -14.258 1 64.38 90 LEU A O 1
ATOM 767 N N . PRO A 1 91 ? 0.479 -40.312 -16.234 1 61 91 PRO A N 1
ATOM 768 C CA . PRO A 1 91 ? -0.281 -39.281 -15.547 1 61 91 PRO A CA 1
ATOM 769 C C . PRO A 1 91 ? -1.638 -39.75 -15.039 1 61 91 PRO A C 1
ATOM 771 O O . PRO A 1 91 ? -2.238 -40.656 -15.641 1 61 91 PRO A O 1
ATOM 774 N N . ASN A 1 92 ? -1.834 -39.562 -13.773 1 58.09 92 ASN A N 1
ATOM 775 C CA . ASN A 1 92 ? -3.207 -39.781 -13.328 1 58.09 92 ASN A CA 1
ATOM 776 C C . ASN A 1 92 ? -4.184 -38.844 -14.07 1 58.09 92 ASN A C 1
ATOM 778 O O . ASN A 1 92 ? -4.312 -37.688 -13.734 1 58.09 92 ASN A O 1
ATOM 782 N N . TYR A 1 93 ? -4.668 -39.375 -15.211 1 55.09 93 TYR A N 1
ATOM 783 C CA . TYR A 1 93 ? -5.543 -38.625 -16.094 1 55.09 93 TYR A CA 1
ATOM 784 C C . TYR A 1 93 ? -6.793 -38.156 -15.352 1 55.09 93 TYR A C 1
ATOM 786 O O . TYR A 1 93 ? -7.441 -37.188 -15.766 1 55.09 93 TYR A O 1
ATOM 794 N N . ASP A 1 94 ? -7.172 -38.844 -14.312 1 54.31 94 ASP A N 1
ATOM 795 C CA . ASP A 1 94 ? -8.398 -38.5 -13.594 1 54.31 94 ASP A CA 1
ATOM 796 C C . ASP A 1 94 ? -8.211 -37.25 -12.758 1 54.31 94 ASP A C 1
ATOM 798 O O . ASP A 1 94 ? -9.188 -36.594 -12.375 1 54.31 94 ASP A O 1
ATOM 802 N N . HIS A 1 95 ? -6.98 -37.031 -12.594 1 53.28 95 HIS A N 1
ATOM 803 C CA . HIS A 1 95 ? -6.801 -35.875 -11.703 1 53.28 95 HIS A CA 1
ATOM 804 C C . HIS A 1 95 ? -6.07 -34.75 -12.398 1 53.28 95 HIS A C 1
ATOM 806 O O . HIS A 1 95 ? -4.906 -34.469 -12.094 1 53.28 95 HIS A O 1
ATOM 812 N N . GLN A 1 96 ? -6.688 -34.375 -13.508 1 56.19 96 GLN A N 1
ATOM 813 C CA . GLN A 1 96 ? -6.184 -33.156 -14.156 1 56.19 96 GLN A CA 1
ATOM 814 C C . GLN A 1 96 ? -6.238 -31.953 -13.219 1 56.19 96 GLN A C 1
ATOM 816 O O . GLN A 1 96 ? -7.27 -31.703 -12.586 1 56.19 96 GLN A O 1
ATOM 821 N N . LEU A 1 97 ? -5.086 -31.594 -12.711 1 57.88 97 LEU A N 1
ATOM 822 C CA . LEU A 1 97 ? -5.051 -30.422 -11.844 1 57.88 97 LEU A CA 1
ATOM 823 C C . LEU A 1 97 ? -5.141 -29.141 -12.656 1 57.88 97 LEU A C 1
ATOM 825 O O . LEU A 1 97 ? -4.457 -29 -13.672 1 57.88 97 LEU A O 1
ATOM 829 N N . ASN A 1 98 ? -6.348 -28.5 -12.469 1 65.19 98 ASN A N 1
ATOM 830 C CA . ASN A 1 98 ? -6.41 -27.141 -13 1 65.19 98 ASN A CA 1
ATOM 831 C C . ASN A 1 98 ? -5.488 -26.203 -12.242 1 65.19 98 ASN A C 1
ATOM 833 O O . ASN A 1 98 ? -5.805 -25.781 -11.125 1 65.19 98 ASN A O 1
ATOM 837 N N . MET A 1 99 ? -4.32 -26.031 -12.711 1 68.81 99 MET A N 1
ATOM 838 C CA . MET A 1 99 ? -3.273 -25.234 -12.07 1 68.81 99 MET A CA 1
ATOM 839 C C . MET A 1 99 ? -3.801 -23.844 -11.688 1 68.81 99 MET A C 1
ATOM 841 O O . MET A 1 99 ? -3.502 -23.344 -10.602 1 68.81 99 MET A O 1
ATOM 845 N N . TYR A 1 100 ? -4.637 -23.344 -12.492 1 77 100 TYR A N 1
ATOM 846 C CA . TYR A 1 100 ? -5.117 -21.984 -12.242 1 77 100 TYR A CA 1
ATOM 847 C C . TYR A 1 100 ? -6.027 -21.953 -11.016 1 77 100 TYR A C 1
ATOM 849 O O . TYR A 1 100 ? -5.98 -21 -10.234 1 77 100 TYR A O 1
ATOM 857 N N . THR A 1 101 ? -6.812 -22.953 -10.812 1 79.31 101 THR A N 1
ATOM 858 C CA . THR A 1 101 ? -7.742 -22.953 -9.688 1 79.31 101 THR A CA 1
ATOM 859 C C . THR A 1 101 ? -6.988 -23 -8.359 1 79.31 101 THR A C 1
ATOM 861 O O . THR A 1 101 ? -7.371 -22.328 -7.398 1 79.31 101 THR A O 1
ATOM 864 N N . ILE A 1 102 ? -6.012 -23.766 -8.391 1 75.69 102 ILE A N 1
ATOM 865 C CA . ILE A 1 102 ? -5.203 -23.844 -7.18 1 75.69 102 ILE A CA 1
ATOM 866 C C . ILE A 1 102 ? -4.512 -22.516 -6.918 1 75.69 102 ILE A C 1
ATOM 868 O O . ILE A 1 102 ? -4.504 -22.031 -5.785 1 75.69 102 ILE A O 1
ATOM 872 N N . GLN A 1 103 ? -3.975 -21.969 -7.969 1 79.75 103 GLN A N 1
ATOM 873 C CA . GLN A 1 103 ? -3.293 -20.688 -7.844 1 79.75 103 GLN A CA 1
ATOM 874 C C . GLN A 1 103 ? -4.27 -19.578 -7.445 1 79.75 103 GLN A C 1
ATOM 876 O O . GLN A 1 103 ? -3.943 -18.719 -6.629 1 79.75 103 GLN A O 1
ATOM 881 N N . PHE A 1 104 ? -5.418 -19.578 -8.016 1 85.81 104 PHE A N 1
ATOM 882 C CA . PHE A 1 104 ? -6.453 -18.594 -7.715 1 85.81 104 PHE A CA 1
ATOM 883 C C . PHE A 1 104 ? -6.809 -18.625 -6.23 1 85.81 104 PHE A C 1
ATOM 885 O O . PHE A 1 104 ? -6.828 -17.594 -5.57 1 85.81 104 PHE A O 1
ATOM 892 N N . ASP A 1 105 ? -7.027 -19.734 -5.711 1 85.44 105 ASP A N 1
ATOM 893 C CA . ASP A 1 105 ? -7.402 -19.891 -4.309 1 85.44 105 ASP A CA 1
ATOM 894 C C . ASP A 1 105 ? -6.277 -19.406 -3.391 1 85.44 105 ASP A C 1
ATOM 896 O O . ASP A 1 105 ? -6.531 -18.766 -2.373 1 85.44 105 ASP A O 1
ATOM 900 N N . ALA A 1 106 ? -5.117 -19.781 -3.812 1 83.12 106 ALA A N 1
ATOM 901 C CA . ALA A 1 106 ? -3.961 -19.391 -3.01 1 83.12 106 ALA A CA 1
ATOM 902 C C . ALA A 1 106 ? -3.803 -17.875 -2.982 1 83.12 106 ALA A C 1
ATOM 904 O O . ALA A 1 106 ? -3.619 -17.281 -1.915 1 83.12 106 ALA A O 1
ATOM 905 N N . VAL A 1 107 ? -3.918 -17.25 -4.156 1 87.38 107 VAL A N 1
ATOM 906 C CA . VAL A 1 107 ? -3.73 -15.812 -4.281 1 87.38 107 VAL A CA 1
ATOM 907 C C . VAL A 1 107 ? -4.852 -15.078 -3.547 1 87.38 107 VAL A C 1
ATOM 909 O O . VAL A 1 107 ? -4.594 -14.125 -2.805 1 87.38 107 VAL A O 1
ATOM 912 N N . VAL A 1 108 ? -6.047 -15.539 -3.672 1 91.75 108 VAL A N 1
ATOM 913 C CA . VAL A 1 108 ? -7.191 -14.875 -3.057 1 91.75 108 VAL A CA 1
ATOM 914 C C . VAL A 1 108 ? -7.098 -14.984 -1.537 1 91.75 108 VAL A C 1
ATOM 916 O O . VAL A 1 108 ? -7.305 -14 -0.822 1 91.75 108 VAL A O 1
ATOM 919 N N . THR A 1 109 ? -6.773 -16.141 -1.047 1 91.31 109 THR A N 1
ATOM 920 C CA . THR A 1 109 ? -6.668 -16.359 0.392 1 91.31 109 THR A CA 1
ATOM 921 C C . THR A 1 109 ? -5.582 -15.469 0.992 1 91.31 109 THR A C 1
ATOM 923 O O . THR A 1 109 ? -5.82 -14.781 1.987 1 91.31 109 THR A O 1
ATOM 926 N N . LEU A 1 110 ? -4.434 -15.43 0.383 1 91.44 110 LEU A N 1
ATOM 927 C CA . LEU A 1 110 ? -3.332 -14.609 0.877 1 91.44 110 LEU A CA 1
ATOM 928 C C . LEU A 1 110 ? -3.676 -13.125 0.79 1 91.44 110 LEU A C 1
ATOM 930 O O . LEU A 1 110 ? -3.281 -12.344 1.655 1 91.44 110 LEU A O 1
ATOM 934 N N . SER A 1 111 ? -4.414 -12.805 -0.292 1 93.5 111 SER A N 1
ATOM 935 C CA . SER A 1 111 ? -4.781 -11.406 -0.483 1 93.5 111 SER A CA 1
ATOM 936 C C . SER A 1 111 ? -5.723 -10.93 0.618 1 93.5 111 SER A C 1
ATOM 938 O O . SER A 1 111 ? -5.637 -9.781 1.062 1 93.5 111 SER A O 1
ATOM 940 N N . VAL A 1 112 ? -6.617 -11.773 1.064 1 94.69 112 VAL A N 1
ATOM 941 C CA . VAL A 1 112 ? -7.535 -11.414 2.141 1 94.69 112 VAL A CA 1
ATOM 942 C C . VAL A 1 112 ? -6.75 -11.164 3.428 1 94.69 112 VAL A C 1
ATOM 944 O O . VAL A 1 112 ? -6.988 -10.172 4.125 1 94.69 112 VAL A O 1
ATOM 947 N N . LEU A 1 113 ? -5.812 -11.977 3.697 1 93.62 113 LEU A N 1
ATOM 948 C CA . LEU A 1 113 ? -4.965 -11.812 4.871 1 93.62 113 LEU A CA 1
ATOM 949 C C . LEU A 1 113 ? -4.145 -10.531 4.781 1 93.62 113 LEU A C 1
ATOM 951 O O . LEU A 1 113 ? -4.023 -9.797 5.762 1 93.62 113 LEU A O 1
ATOM 955 N N . TYR A 1 114 ? -3.68 -10.289 3.611 1 94 114 TYR A N 1
ATOM 956 C CA . TYR A 1 114 ? -2.85 -9.102 3.42 1 94 114 TYR A CA 1
ATOM 957 C C . TYR A 1 114 ? -3.688 -7.832 3.498 1 94 114 TYR A C 1
ATOM 959 O O . TYR A 1 114 ? -3.213 -6.793 3.969 1 94 114 TYR A O 1
ATOM 967 N N . LEU A 1 115 ? -4.879 -7.895 2.996 1 94.5 115 LEU A N 1
ATOM 968 C CA . LEU A 1 115 ? -5.777 -6.75 3.107 1 94.5 115 LEU A CA 1
ATOM 969 C C . LEU A 1 115 ? -6.027 -6.391 4.57 1 94.5 115 LEU A C 1
ATOM 971 O O . LEU A 1 115 ? -6.105 -5.215 4.918 1 94.5 115 LEU A O 1
ATOM 975 N N . ALA A 1 116 ? -6.141 -7.371 5.418 1 94.69 116 ALA A N 1
ATOM 976 C CA . ALA A 1 116 ? -6.277 -7.137 6.852 1 94.69 116 ALA A CA 1
ATOM 977 C C . ALA A 1 116 ? -5.043 -6.438 7.418 1 94.69 116 ALA A C 1
ATOM 979 O O . ALA A 1 116 ? -5.164 -5.492 8.203 1 94.69 116 ALA A O 1
ATOM 980 N N . LEU A 1 117 ? -3.895 -6.855 6.965 1 93.06 117 LEU A N 1
ATOM 981 C CA . LEU A 1 117 ? -2.646 -6.246 7.406 1 93.06 117 LEU A CA 1
ATOM 982 C C . LEU A 1 117 ? -2.549 -4.797 6.934 1 93.06 117 LEU A C 1
ATOM 984 O O . LEU A 1 117 ? -2.121 -3.922 7.684 1 93.06 117 LEU A O 1
ATOM 988 N N . ILE A 1 118 ? -2.969 -4.586 5.711 1 93.56 118 ILE A N 1
ATOM 989 C CA . ILE A 1 118 ? -2.961 -3.244 5.141 1 93.56 118 ILE A CA 1
ATOM 990 C C . ILE A 1 118 ? -3.885 -2.336 5.949 1 93.56 118 ILE A C 1
ATOM 992 O O . ILE A 1 118 ? -3.561 -1.171 6.195 1 93.56 118 ILE A O 1
ATOM 996 N N . THR A 1 119 ? -4.992 -2.881 6.312 1 93.94 119 THR A N 1
ATOM 997 C CA . THR A 1 119 ? -5.953 -2.115 7.098 1 93.94 119 THR A CA 1
ATOM 998 C C . THR A 1 119 ? -5.348 -1.696 8.438 1 93.94 119 THR A C 1
ATOM 1000 O O . THR A 1 119 ? -5.41 -0.524 8.812 1 93.94 119 THR A O 1
ATOM 1003 N N . ILE A 1 120 ? -4.719 -2.553 9.094 1 93.44 120 ILE A N 1
ATOM 1004 C CA . ILE A 1 120 ? -4.074 -2.277 10.375 1 93.44 120 ILE A CA 1
ATOM 1005 C C . ILE A 1 120 ? -2.979 -1.232 10.188 1 93.44 120 ILE A C 1
ATOM 1007 O O . ILE A 1 120 ? -2.928 -0.237 10.914 1 93.44 120 ILE A O 1
ATOM 1011 N N . PHE A 1 121 ? -2.18 -1.466 9.156 1 92.56 121 PHE A N 1
ATOM 1012 C CA . PHE A 1 121 ? -1.081 -0.556 8.859 1 92.56 121 PHE A CA 1
ATOM 1013 C C . PHE A 1 121 ? -1.606 0.833 8.516 1 92.56 121 PHE A C 1
ATOM 1015 O O . PHE A 1 121 ? -1.062 1.839 8.977 1 92.56 121 PHE A O 1
ATOM 1022 N N . SER A 1 122 ? -2.633 0.874 7.742 1 93.06 122 SER A N 1
ATOM 1023 C CA . SER A 1 122 ? -3.207 2.143 7.305 1 93.06 122 SER A CA 1
ATOM 1024 C C . SER A 1 122 ? -3.762 2.936 8.484 1 93.06 122 SER A C 1
ATOM 1026 O O . SER A 1 122 ? -3.596 4.156 8.547 1 93.06 122 SER A O 1
ATOM 1028 N N . VAL A 1 123 ? -4.391 2.279 9.43 1 92.69 123 VAL A N 1
ATOM 1029 C CA . VAL A 1 123 ? -4.949 2.943 10.602 1 92.69 123 VAL A CA 1
ATOM 1030 C C . VAL A 1 123 ? -3.826 3.529 11.453 1 92.69 123 VAL A C 1
ATOM 1032 O O . VAL A 1 123 ? -3.906 4.68 11.891 1 92.69 123 VAL A O 1
ATOM 1035 N N . PHE A 1 124 ? -2.809 2.832 11.586 1 92.25 124 PHE A N 1
ATOM 1036 C CA . PHE A 1 124 ? -1.673 3.287 12.383 1 92.25 124 PHE A CA 1
ATOM 1037 C C . PHE A 1 124 ? -0.983 4.469 11.711 1 92.25 124 PHE A C 1
ATOM 1039 O O . PHE A 1 124 ? -0.709 5.484 12.352 1 92.25 124 PHE A O 1
ATOM 1046 N N . LYS A 1 125 ? -0.743 4.359 10.461 1 93.75 125 LYS A N 1
ATOM 1047 C CA . LYS A 1 125 ? -0.033 5.406 9.727 1 93.75 125 LYS A CA 1
ATOM 1048 C C . LYS A 1 125 ? -0.873 6.676 9.633 1 93.75 125 LYS A C 1
ATOM 1050 O O . LYS A 1 125 ? -0.363 7.781 9.836 1 93.75 125 LYS A O 1
ATOM 1055 N N . SER A 1 126 ? -2.113 6.492 9.32 1 94.12 126 SER A N 1
ATOM 1056 C CA . SER A 1 126 ? -2.986 7.656 9.203 1 94.12 126 SER A CA 1
ATOM 1057 C C . SER A 1 126 ? -3.184 8.328 10.555 1 94.12 126 SER A C 1
ATOM 1059 O O . SER A 1 126 ? -3.338 9.555 10.633 1 94.12 126 SER A O 1
ATOM 1061 N N . HIS A 1 127 ? -3.113 7.574 11.625 1 94.19 127 HIS A N 1
ATOM 1062 C CA . HIS A 1 127 ? -3.236 8.141 12.961 1 94.19 127 HIS A CA 1
ATOM 1063 C C . HIS A 1 127 ? -2.049 9.031 13.297 1 94.19 127 HIS A C 1
ATOM 1065 O O . HIS A 1 127 ? -2.213 10.086 13.922 1 94.19 127 HIS A O 1
ATOM 1071 N N . LYS A 1 128 ? -0.919 8.68 12.867 1 94.62 128 LYS A N 1
ATOM 1072 C CA . LYS A 1 128 ? 0.295 9.445 13.125 1 94.62 128 LYS A CA 1
ATOM 1073 C C . LYS A 1 128 ? 0.279 10.781 12.383 1 94.62 128 LYS A C 1
ATOM 1075 O O . LYS A 1 128 ? 1.011 11.703 12.734 1 94.62 128 LYS A O 1
ATOM 1080 N N . MET A 1 129 ? -0.571 10.883 11.398 1 95.31 129 MET A N 1
ATOM 1081 C CA . MET A 1 129 ? -0.735 12.125 10.648 1 95.31 129 MET A CA 1
ATOM 1082 C C . MET A 1 129 ? -1.949 12.906 11.141 1 95.31 129 MET A C 1
ATOM 1084 O O . MET A 1 129 ? -1.871 14.117 11.352 1 95.31 129 MET A O 1
ATOM 1088 N N . ALA A 1 130 ? -2.994 12.188 11.359 1 95.06 130 ALA A N 1
ATOM 1089 C CA . ALA A 1 130 ? -4.254 12.805 11.758 1 95.06 130 ALA A CA 1
ATOM 1090 C C . ALA A 1 130 ? -4.176 13.344 13.188 1 95.06 130 ALA A C 1
ATOM 1092 O O . ALA A 1 130 ? -4.812 14.344 13.516 1 95.06 130 ALA A O 1
ATOM 1093 N N . GLY A 1 131 ? -3.459 12.703 14 1 94.25 131 GLY A N 1
ATOM 1094 C CA . GLY A 1 131 ? -3.334 13.102 15.398 1 94.25 131 GLY A CA 1
ATOM 1095 C C . GLY A 1 131 ? -2.846 14.523 15.57 1 94.25 131 GLY A C 1
ATOM 1096 O O . GLY A 1 131 ? -3.541 15.359 16.156 1 94.25 131 GLY A O 1
ATOM 1097 N N . PRO A 1 132 ? -1.7 14.742 15.055 1 95.06 132 PRO A N 1
ATOM 1098 C CA . PRO A 1 132 ? -1.183 16.109 15.148 1 95.06 132 PRO A CA 1
ATOM 1099 C C . PRO A 1 132 ? -2.117 17.141 14.516 1 95.06 132 PRO A C 1
ATOM 1101 O O . PRO A 1 132 ? -2.279 18.234 15.047 1 95.06 132 PRO A O 1
ATOM 1104 N N . ILE A 1 133 ? -2.674 16.812 13.422 1 95.69 133 ILE A N 1
ATOM 1105 C CA . ILE A 1 133 ? -3.584 17.719 12.734 1 95.69 133 ILE A CA 1
ATOM 1106 C C . ILE A 1 133 ? -4.781 18.031 13.633 1 95.69 133 ILE A C 1
ATOM 1108 O O . ILE A 1 133 ? -5.211 19.188 13.734 1 95.69 133 ILE A O 1
ATOM 1112 N N . TYR A 1 134 ? -5.211 17.094 14.25 1 94.38 134 TYR A N 1
ATOM 1113 C CA . TYR A 1 134 ? -6.332 17.25 15.172 1 94.38 134 TYR A CA 1
ATOM 1114 C C . TYR A 1 134 ? -5.938 18.125 16.359 1 94.38 134 TYR A C 1
ATOM 1116 O O . TYR A 1 134 ? -6.691 19.016 16.766 1 94.38 134 TYR A O 1
ATOM 1124 N N . SER A 1 135 ? -4.832 17.891 16.922 1 94.62 135 SER A N 1
ATOM 1125 C CA . SER A 1 135 ? -4.344 18.656 18.062 1 94.62 135 SER A CA 1
ATOM 1126 C C . SER A 1 135 ? -4.164 20.125 17.688 1 94.62 135 SER A C 1
ATOM 1128 O O . SER A 1 135 ? -4.52 21.016 18.469 1 94.62 135 SER A O 1
ATOM 1130 N N . ILE A 1 136 ? -3.662 20.344 16.547 1 95.5 136 ILE A N 1
ATOM 1131 C CA . ILE A 1 136 ? -3.475 21.703 16.062 1 95.5 136 ILE A CA 1
ATOM 1132 C C . ILE A 1 136 ? -4.832 22.391 15.898 1 95.5 136 ILE A C 1
ATOM 1134 O O . ILE A 1 136 ? -5.039 23.5 16.375 1 95.5 136 ILE A O 1
ATOM 1138 N N . LYS A 1 137 ? -5.691 21.719 15.258 1 94.56 137 LYS A N 1
ATOM 1139 C CA . LYS A 1 137 ? -7.02 22.266 15.016 1 94.56 137 LYS A CA 1
ATOM 1140 C C . LYS A 1 137 ? -7.711 22.641 16.328 1 94.56 137 LYS A C 1
ATOM 1142 O O . LYS A 1 137 ? -8.281 23.719 16.453 1 94.56 137 LYS A O 1
ATOM 1147 N N . ARG A 1 138 ? -7.621 21.781 17.25 1 93.44 138 ARG A N 1
ATOM 1148 C CA . ARG A 1 138 ? -8.25 22 18.547 1 93.44 138 ARG A CA 1
ATOM 1149 C C . ARG A 1 138 ? -7.645 23.219 19.234 1 93.44 138 ARG A C 1
ATOM 1151 O O . ARG A 1 138 ? -8.367 24.031 19.812 1 93.44 138 ARG A O 1
ATOM 1158 N N . SER A 1 139 ? -6.398 23.281 19.219 1 92.94 139 SER A N 1
ATOM 1159 C CA . SER A 1 139 ? -5.711 24.391 19.844 1 92.94 139 SER A CA 1
ATOM 1160 C C . SER A 1 139 ? -6.062 25.719 19.156 1 92.94 139 SER A C 1
ATOM 1162 O O . SER A 1 139 ? -6.309 26.719 19.828 1 92.94 139 SER A O 1
ATOM 1164 N N . LEU A 1 140 ? -6.156 25.688 17.891 1 91.31 140 LEU A N 1
ATOM 1165 C CA . LEU A 1 140 ? -6.484 26.891 17.125 1 91.31 140 LEU A CA 1
ATOM 1166 C C . LEU A 1 140 ? -7.922 27.328 17.391 1 91.31 140 LEU A C 1
ATOM 1168 O O . LEU A 1 140 ? -8.203 28.516 17.484 1 91.31 140 LEU A O 1
ATOM 1172 N N . GLN A 1 141 ? -8.711 26.359 17.5 1 91.62 141 GLN A N 1
ATOM 1173 C CA . GLN A 1 141 ? -10.102 26.672 17.781 1 91.62 141 GLN A CA 1
ATOM 1174 C C . GLN A 1 141 ? -10.258 27.328 19.156 1 91.62 141 GLN A C 1
ATOM 1176 O O . GLN A 1 141 ? -11.047 28.25 19.312 1 91.62 141 GLN A O 1
ATOM 1181 N N . LYS A 1 142 ? -9.5 26.891 20.078 1 89.94 142 LYS A N 1
ATOM 1182 C CA . LYS A 1 142 ? -9.484 27.516 21.406 1 89.94 142 LYS A CA 1
ATOM 1183 C C . LYS A 1 142 ? -8.977 28.953 21.328 1 89.94 142 LYS A C 1
ATOM 1185 O O . LYS A 1 142 ? -9.539 29.844 21.969 1 89.94 142 LYS A O 1
ATOM 1190 N N . ILE A 1 143 ? -8 29.172 20.609 1 85.81 143 ILE A N 1
ATOM 1191 C CA . ILE A 1 143 ? -7.434 30.5 20.438 1 85.81 143 ILE A CA 1
ATOM 1192 C C . ILE A 1 143 ? -8.461 31.422 19.766 1 85.81 143 ILE A C 1
ATOM 1194 O O . ILE A 1 143 ? -8.656 32.562 20.188 1 85.81 143 ILE A O 1
ATOM 1198 N N . ALA A 1 144 ? -9.094 30.875 18.812 1 84.31 144 ALA A N 1
ATOM 1199 C CA . ALA A 1 144 ? -10.102 31.641 18.078 1 84.31 144 ALA A CA 1
ATOM 1200 C C . ALA A 1 144 ? -11.273 32 19 1 84.31 144 ALA A C 1
ATOM 1202 O O . ALA A 1 144 ? -11.898 33.062 18.812 1 84.31 144 ALA A O 1
ATOM 1203 N N . SER A 1 145 ? -11.516 31.219 19.984 1 86.06 145 SER A N 1
ATOM 1204 C CA . SER A 1 145 ? -12.648 31.422 20.875 1 86.06 145 SER A CA 1
ATOM 1205 C C . SER A 1 145 ? -12.266 32.312 22.047 1 86.06 145 SER A C 1
ATOM 1207 O O . SER A 1 145 ? -13.117 32.656 22.875 1 86.06 145 SER A O 1
ATOM 1209 N N . GLY A 1 146 ? -11.031 32.719 22.188 1 82.19 146 GLY A N 1
ATOM 1210 C CA . GLY A 1 146 ? -10.586 33.656 23.203 1 82.19 146 GLY A CA 1
ATOM 1211 C C . GLY A 1 146 ? -10.016 32.969 24.438 1 82.19 146 GLY A C 1
ATOM 1212 O O . GLY A 1 146 ? -9.836 33.594 25.484 1 82.19 146 GLY A O 1
ATOM 1213 N N . ASP A 1 147 ? -9.805 31.641 24.312 1 83.12 147 ASP A N 1
ATOM 1214 C CA . ASP A 1 147 ? -9.203 30.891 25.406 1 83.12 147 ASP A CA 1
ATOM 1215 C C . ASP A 1 147 ? -7.73 31.25 25.562 1 83.12 147 ASP A C 1
ATOM 1217 O O . ASP A 1 147 ? -7.102 31.766 24.641 1 83.12 147 ASP A O 1
ATOM 1221 N N . PRO A 1 148 ? -7.254 31.031 26.844 1 82.44 148 PRO A N 1
ATOM 1222 C CA . PRO A 1 148 ? -5.82 31.266 27.031 1 82.44 148 PRO A CA 1
ATOM 1223 C C . PRO A 1 148 ? -4.961 30.438 26.078 1 82.44 148 PRO A C 1
ATOM 1225 O O . PRO A 1 148 ? -5.297 29.281 25.781 1 82.44 148 PRO A O 1
ATOM 1228 N N . ILE A 1 149 ? -3.975 31.016 25.609 1 83.25 149 ILE A N 1
ATOM 1229 C CA . ILE A 1 149 ? -3.08 30.391 24.641 1 83.25 149 ILE A CA 1
ATOM 1230 C C . ILE A 1 149 ? -2.215 29.344 25.344 1 83.25 149 ILE A C 1
ATOM 1232 O O . ILE A 1 149 ? -1.614 29.625 26.391 1 83.25 149 ILE A O 1
ATOM 1236 N N . GLU A 1 150 ? -2.287 28.125 24.75 1 87.5 150 GLU A N 1
ATOM 1237 C CA . GLU A 1 150 ? -1.465 27.031 25.25 1 87.5 150 GLU A CA 1
ATOM 1238 C C . GLU A 1 150 ? -0.574 26.453 24.156 1 87.5 150 GLU A C 1
ATOM 1240 O O . GLU A 1 150 ? -0.897 26.562 22.969 1 87.5 150 GLU A O 1
ATOM 1245 N N . LYS A 1 151 ? 0.499 25.938 24.656 1 91.44 151 LYS A N 1
ATOM 1246 C CA . LYS A 1 151 ? 1.412 25.281 23.734 1 91.44 151 LYS A CA 1
ATOM 1247 C C . LYS A 1 151 ? 0.787 24.016 23.141 1 91.44 151 LYS A C 1
ATOM 1249 O O . LYS A 1 151 ? 0.143 23.234 23.859 1 91.44 151 LYS A O 1
ATOM 1254 N N . ILE A 1 152 ? 0.982 23.812 21.875 1 94.5 152 ILE A N 1
ATOM 1255 C CA . ILE A 1 152 ? 0.502 22.609 21.203 1 94.5 152 ILE A CA 1
ATOM 1256 C C . ILE A 1 152 ? 1.486 21.469 21.438 1 94.5 152 ILE A C 1
ATOM 1258 O O . ILE A 1 152 ? 2.693 21.625 21.234 1 94.5 152 ILE A O 1
ATOM 1262 N N . ARG A 1 153 ? 0.963 20.328 21.844 1 93.5 153 ARG A N 1
ATOM 1263 C CA . ARG A 1 153 ? 1.801 19.156 22.109 1 93.5 153 ARG A CA 1
ATOM 1264 C C . ARG A 1 153 ? 1.348 17.969 21.281 1 93.5 153 ARG A C 1
ATOM 1266 O O . ARG A 1 153 ? 0.149 17.703 21.172 1 93.5 153 ARG A O 1
ATOM 1273 N N . ILE A 1 154 ? 2.318 17.328 20.688 1 94.12 154 ILE A N 1
ATOM 1274 C CA . ILE A 1 154 ? 2.055 16.094 19.938 1 94.12 154 ILE A CA 1
ATOM 1275 C C . ILE A 1 154 ? 3.037 15.016 20.375 1 94.12 154 ILE A C 1
ATOM 1277 O O . ILE A 1 154 ? 4.016 15.297 21.078 1 94.12 154 ILE A O 1
ATOM 1281 N N . ARG A 1 155 ? 2.807 13.789 20.016 1 93.06 155 ARG A N 1
ATOM 1282 C CA . ARG A 1 155 ? 3.682 12.688 20.391 1 93.06 155 ARG A CA 1
ATOM 1283 C C . ARG A 1 155 ? 4.977 12.711 19.578 1 93.06 155 ARG A C 1
ATOM 1285 O O . ARG A 1 155 ? 4.984 13.148 18.422 1 93.06 155 ARG A O 1
ATOM 1292 N N . LYS A 1 156 ? 6.031 12.281 20.109 1 92.12 156 LYS A N 1
ATOM 1293 C CA . LYS A 1 156 ? 7.375 12.344 19.547 1 92.12 156 LYS A CA 1
ATOM 1294 C C . LYS A 1 156 ? 7.422 11.672 18.172 1 92.12 156 LYS A C 1
ATOM 1296 O O . LYS A 1 156 ? 8.117 12.133 17.266 1 92.12 156 LYS A O 1
ATOM 1301 N N . ASN A 1 157 ? 6.637 10.633 17.938 1 91.69 157 ASN A N 1
ATOM 1302 C CA . ASN A 1 157 ? 6.746 9.875 16.688 1 91.69 157 ASN A CA 1
ATOM 1303 C C . ASN A 1 157 ? 5.656 10.258 15.703 1 91.69 157 ASN A C 1
ATOM 1305 O O . ASN A 1 157 ? 5.488 9.602 14.672 1 91.69 157 ASN A O 1
ATOM 1309 N N . ASP A 1 158 ? 5.027 11.352 16.031 1 94.69 158 ASP A N 1
ATOM 1310 C CA . ASP A 1 158 ? 4.004 11.82 15.102 1 94.69 158 ASP A CA 1
ATOM 1311 C C . ASP A 1 158 ? 4.629 12.602 13.945 1 94.69 158 ASP A C 1
ATOM 1313 O O . ASP A 1 158 ? 5.746 13.109 14.062 1 94.69 158 ASP A O 1
ATOM 1317 N N . GLU A 1 159 ? 3.842 12.68 12.859 1 94.62 159 GLU A N 1
ATOM 1318 C CA . GLU A 1 159 ? 4.281 13.445 11.695 1 94.62 159 GLU A CA 1
ATOM 1319 C C . GLU A 1 159 ? 4.078 14.945 11.914 1 94.62 159 GLU A C 1
ATOM 1321 O O . GLU A 1 159 ? 3.35 15.352 12.828 1 94.62 159 GLU A O 1
ATOM 1326 N N . PHE A 1 160 ? 4.824 15.742 11.266 1 95.19 160 PHE A N 1
ATOM 1327 C CA . PHE A 1 160 ? 4.656 17.188 11.172 1 95.19 160 PHE A CA 1
ATOM 1328 C C . PHE A 1 160 ? 5.125 17.875 12.445 1 95.19 160 PHE A C 1
ATOM 1330 O O . PHE A 1 160 ? 4.527 18.859 12.883 1 95.19 160 PHE A O 1
ATOM 1337 N N . GLN A 1 161 ? 6.148 17.391 13.078 1 94.75 161 GLN A N 1
ATOM 1338 C CA . GLN A 1 161 ? 6.738 17.984 14.273 1 94.75 161 GLN A CA 1
ATOM 1339 C C . GLN A 1 161 ? 7.184 19.422 14.023 1 94.75 161 GLN A C 1
ATOM 1341 O O . GLN A 1 161 ? 6.949 20.297 14.852 1 94.75 161 GLN A O 1
ATOM 1346 N N . GLU A 1 162 ? 7.777 19.609 12.891 1 93.81 162 GLU A N 1
ATOM 1347 C CA . GLU A 1 162 ? 8.281 20.938 12.555 1 93.81 162 GLU A CA 1
ATOM 1348 C C . GLU A 1 162 ? 7.152 21.953 12.461 1 93.81 162 GLU A C 1
ATOM 1350 O O . GLU A 1 162 ? 7.312 23.109 12.867 1 93.81 162 GLU A O 1
ATOM 1355 N N . LEU A 1 163 ? 6.086 21.562 11.922 1 94.81 163 LEU A N 1
ATOM 1356 C CA . LEU A 1 163 ? 4.926 22.453 11.82 1 94.81 163 LEU A CA 1
ATOM 1357 C C . LEU A 1 163 ? 4.461 22.891 13.203 1 94.81 163 LEU A C 1
ATOM 1359 O O . LEU A 1 163 ? 4.18 24.078 13.414 1 94.81 163 LEU A O 1
ATOM 1363 N N . VAL A 1 164 ? 4.395 21.953 14.094 1 95.38 164 VAL A N 1
ATOM 1364 C CA . VAL A 1 164 ? 3.951 22.25 15.453 1 95.38 164 VAL A CA 1
ATOM 1365 C C . VAL A 1 164 ? 4.93 23.203 16.125 1 95.38 164 VAL A C 1
ATOM 1367 O O . VAL A 1 164 ? 4.52 24.141 16.828 1 95.38 164 VAL A O 1
ATOM 1370 N N . ASP A 1 165 ? 6.164 23.047 15.867 1 94.44 165 ASP A N 1
ATOM 1371 C CA . ASP A 1 165 ? 7.195 23.906 16.438 1 94.44 165 ASP A CA 1
ATOM 1372 C C . ASP A 1 165 ? 7.039 25.344 15.938 1 94.44 165 ASP A C 1
ATOM 1374 O O . ASP A 1 165 ? 7.113 26.281 16.719 1 94.44 165 ASP A O 1
ATOM 1378 N N . VAL A 1 166 ? 6.816 25.5 14.695 1 93.44 166 VAL A N 1
ATOM 1379 C CA . VAL A 1 166 ? 6.664 26.828 14.117 1 93.44 166 VAL A CA 1
ATOM 1380 C C . VAL A 1 166 ? 5.383 27.469 14.633 1 93.44 166 VAL A C 1
ATOM 1382 O O . VAL A 1 166 ? 5.367 28.672 14.945 1 93.44 166 VAL A O 1
ATOM 1385 N N . LEU A 1 167 ? 4.406 26.688 14.734 1 93.94 167 LEU A N 1
ATOM 1386 C CA . LEU A 1 167 ? 3.141 27.203 15.258 1 93.94 167 LEU A CA 1
ATOM 1387 C C . LEU A 1 167 ? 3.301 27.672 16.703 1 93.94 167 LEU A C 1
ATOM 1389 O O . LEU A 1 167 ? 2.809 28.75 17.062 1 93.94 167 LEU A O 1
ATOM 1393 N N . ASN A 1 168 ? 3.994 26.953 17.453 1 93.25 168 ASN A N 1
ATOM 1394 C CA . ASN A 1 168 ? 4.246 27.328 18.844 1 93.25 168 ASN A CA 1
ATOM 1395 C C . ASN A 1 168 ? 5.086 28.609 18.938 1 93.25 168 ASN A C 1
ATOM 1397 O O . ASN A 1 168 ? 4.887 29.422 19.828 1 93.25 168 ASN A O 1
ATOM 1401 N N . GLU A 1 169 ? 5.918 28.781 18.047 1 91.06 169 GLU A N 1
ATOM 1402 C CA . GLU A 1 169 ? 6.723 30 17.984 1 91.06 169 GLU A CA 1
ATOM 1403 C C . GLU A 1 169 ? 5.855 31.219 17.688 1 91.06 169 GLU A C 1
ATOM 1405 O O . GLU A 1 169 ? 6.008 32.281 18.312 1 91.06 169 GLU A O 1
ATOM 1410 N N . VAL A 1 170 ? 5.012 31.109 16.781 1 87.81 170 VAL A N 1
ATOM 1411 C CA . VAL A 1 170 ? 4.113 32.188 16.422 1 87.81 170 VAL A CA 1
ATOM 1412 C C . VAL A 1 170 ? 3.184 32.5 17.594 1 87.81 170 VAL A C 1
ATOM 1414 O O . VAL A 1 170 ? 2.953 33.688 17.906 1 87.81 170 VAL A O 1
ATOM 1417 N N . ILE A 1 171 ? 2.693 31.469 18.219 1 85.62 171 ILE A N 1
ATOM 1418 C CA . ILE A 1 171 ? 1.804 31.625 19.359 1 85.62 171 ILE A CA 1
ATOM 1419 C C . ILE A 1 171 ? 2.537 32.375 20.484 1 85.62 171 ILE A C 1
ATOM 1421 O O . ILE A 1 171 ? 1.983 33.281 21.094 1 85.62 171 ILE A O 1
ATOM 1425 N N . HIS A 1 172 ? 3.686 32.031 20.672 1 83.94 172 HIS A N 1
ATOM 1426 C CA . HIS A 1 172 ? 4.488 32.625 21.734 1 83.94 172 HIS A CA 1
ATOM 1427 C C . HIS A 1 172 ? 4.848 34.094 21.406 1 83.94 172 HIS A C 1
ATOM 1429 O O . HIS A 1 172 ? 4.793 34.969 22.281 1 83.94 172 HIS A O 1
ATOM 1435 N N . LYS A 1 173 ? 5.133 34.438 20.25 1 79.69 173 LYS A N 1
ATOM 1436 C CA . LYS A 1 173 ? 5.633 35.75 19.859 1 79.69 173 LYS A CA 1
ATOM 1437 C C . LYS A 1 173 ? 4.484 36.719 19.594 1 79.69 173 LYS A C 1
ATOM 1439 O O . LYS A 1 173 ? 4.559 37.906 19.969 1 79.69 173 LYS A O 1
ATOM 1444 N N . ARG A 1 174 ? 3.537 36.312 18.953 1 69.5 174 ARG A N 1
ATOM 1445 C CA . ARG A 1 174 ? 2.566 37.281 18.422 1 69.5 174 ARG A CA 1
ATOM 1446 C C . ARG A 1 174 ? 1.255 37.219 19.188 1 69.5 174 ARG A C 1
ATOM 1448 O O . ARG A 1 174 ? 0.661 38.25 19.5 1 69.5 174 ARG A O 1
ATOM 1455 N N . LEU A 1 175 ? 0.977 36.031 19.5 1 62.66 175 LEU A N 1
ATOM 1456 C CA . LEU A 1 175 ? -0.337 35.938 20.125 1 62.66 175 LEU A CA 1
ATOM 1457 C C . LEU A 1 175 ? -0.244 36.219 21.625 1 62.66 175 LEU A C 1
ATOM 1459 O O . LEU A 1 175 ? -1.169 36.781 22.219 1 62.66 175 LEU A O 1
ATOM 1463 N N . ALA A 1 176 ? 0.88 35.906 22.172 1 58.38 176 ALA A N 1
ATOM 1464 C CA . ALA A 1 176 ? 1.055 36.156 23.594 1 58.38 176 ALA A CA 1
ATOM 1465 C C . ALA A 1 176 ? 1.137 37.656 23.859 1 58.38 176 ALA A C 1
ATOM 1467 O O . ALA A 1 176 ? 0.704 38.125 24.906 1 58.38 176 ALA A O 1
ATOM 1468 N N . ILE A 1 177 ? 1.676 38.406 23 1 53.94 177 ILE A N 1
ATOM 1469 C CA . ILE A 1 177 ? 1.762 39.844 23.188 1 53.94 177 ILE A CA 1
ATOM 1470 C C . ILE A 1 177 ? 0.362 40.469 23.141 1 53.94 177 ILE A C 1
ATOM 1472 O O . ILE A 1 177 ? 0.065 41.406 23.875 1 53.94 177 ILE A O 1
ATOM 1476 N N . LEU A 1 178 ? -0.458 39.938 22.406 1 52.94 178 LEU A N 1
ATOM 1477 C CA . LEU A 1 178 ? -1.819 40.469 22.359 1 52.94 178 LEU A CA 1
ATOM 1478 C C . LEU A 1 178 ? -2.533 40.25 23.688 1 52.94 178 LEU A C 1
ATOM 1480 O O . LEU A 1 178 ? -3.379 41.062 24.078 1 52.94 178 LEU A O 1
ATOM 1484 N N . GLY A 1 179 ? -2.297 39.188 24.328 1 50.31 179 GLY A N 1
ATOM 1485 C CA . GLY A 1 179 ? -2.967 39.031 25.609 1 50.31 179 GLY A CA 1
ATOM 1486 C C . GLY A 1 179 ? -2.449 39.938 26.688 1 50.31 179 GLY A C 1
ATOM 1487 O O . GLY A 1 179 ? -3.117 40.156 27.703 1 50.31 179 GLY A O 1
ATOM 1488 N N . LYS A 1 180 ? -1.221 40.406 26.672 1 48.69 180 LYS A N 1
ATOM 1489 C CA . LYS A 1 180 ? -0.741 41.281 27.75 1 48.69 180 LYS A CA 1
ATOM 1490 C C . LYS A 1 180 ? -1.118 42.719 27.484 1 48.69 180 LYS A C 1
ATOM 1492 O O . LYS A 1 180 ? -0.626 43.625 28.156 1 48.69 180 LYS A O 1
ATOM 1497 N N . GLU A 1 181 ? -1.872 43.094 26.578 1 45.25 181 GLU A N 1
ATOM 1498 C CA . GLU A 1 181 ? -2.164 44.531 26.672 1 45.25 181 GLU A CA 1
ATOM 1499 C C . GLU A 1 181 ? -2.623 44.906 28.078 1 45.25 181 GLU A C 1
ATOM 1501 O O . GLU A 1 181 ? -3.51 44.281 28.641 1 45.25 181 GLU A O 1
ATOM 1506 N N . PRO A 1 182 ? -1.82 45.719 28.844 1 41.81 182 PRO A N 1
ATOM 1507 C CA . PRO A 1 182 ? -2.031 46.312 30.156 1 41.81 182 PRO A CA 1
ATOM 1508 C C . PRO A 1 182 ? -3.369 47.031 30.281 1 41.81 182 PRO A C 1
ATOM 1510 O O . PRO A 1 182 ? -3.709 47.844 29.422 1 41.81 182 PRO A O 1
ATOM 1513 N N . THR A 1 183 ? -4.457 46.375 30.656 1 42.03 183 THR A N 1
ATOM 1514 C CA . THR A 1 183 ? -5.559 47.094 31.297 1 42.03 183 THR A CA 1
ATOM 1515 C C . THR A 1 183 ? -5.035 48.25 32.156 1 42.03 183 THR A C 1
ATOM 1517 O O . THR A 1 183 ? -5.812 48.938 32.812 1 42.03 183 THR A O 1
ATOM 1520 N N . ASP A 1 184 ? -3.701 48.312 32.312 1 39.06 184 ASP A N 1
ATOM 1521 C CA . ASP A 1 184 ? -3.359 49.344 33.312 1 39.06 184 ASP A CA 1
ATOM 1522 C C . ASP A 1 184 ? -3.596 50.75 32.75 1 39.06 184 ASP A C 1
ATOM 1524 O O . ASP A 1 184 ? -2.82 51.656 33.031 1 39.06 184 ASP A O 1
ATOM 1528 N N . LYS A 1 185 ? -3.967 51.094 31.531 1 43.38 185 LYS A N 1
ATOM 1529 C CA . LYS A 1 185 ? -4.109 52.531 31.438 1 43.38 185 LYS A CA 1
ATOM 1530 C C . LYS A 1 185 ? -5.281 53.031 32.281 1 43.38 185 LYS A C 1
ATOM 1532 O O . LYS A 1 185 ? -6.43 53 31.828 1 43.38 185 LYS A O 1
ATOM 1537 N N . LYS A 1 186 ? -5.25 52.812 33.688 1 37.88 186 LYS A N 1
ATOM 1538 C CA . LYS A 1 186 ? -5.832 53.906 34.469 1 37.88 186 LYS A CA 1
ATOM 1539 C C . LYS A 1 186 ? -4.883 55.094 34.531 1 37.88 186 LYS A C 1
ATOM 1541 O O . LYS A 1 186 ? -3.67 54.906 34.688 1 37.88 186 LYS A O 1
ATOM 1546 N N . MET B 1 1 ? 35.5 28.922 -10.992 1 31.14 1 MET B N 1
ATOM 1547 C CA . MET B 1 1 ? 34.5 28.891 -9.938 1 31.14 1 MET B CA 1
ATOM 1548 C C . MET B 1 1 ? 33.125 28.484 -10.492 1 31.14 1 MET B C 1
ATOM 1550 O O . MET B 1 1 ? 32.375 29.344 -10.984 1 31.14 1 MET B O 1
ATOM 1554 N N . SER B 1 2 ? 33 27.422 -11.289 1 36.72 2 SER B N 1
ATOM 1555 C CA . SER B 1 2 ? 31.906 26.859 -12.078 1 36.72 2 SER B CA 1
ATOM 1556 C C . SER B 1 2 ? 30.703 26.516 -11.203 1 36.72 2 SER B C 1
ATOM 1558 O O . SER B 1 2 ? 30.844 25.766 -10.234 1 36.72 2 SER B O 1
ATOM 1560 N N . ASN B 1 3 ? 29.875 27.531 -10.922 1 35.47 3 ASN B N 1
ATOM 1561 C CA . ASN B 1 3 ? 28.594 27.438 -10.211 1 35.47 3 ASN B CA 1
ATOM 1562 C C . ASN B 1 3 ? 27.781 26.234 -10.688 1 35.47 3 ASN B C 1
ATOM 1564 O O . ASN B 1 3 ? 27.297 26.219 -11.82 1 35.47 3 ASN B O 1
ATOM 1568 N N . ASP B 1 4 ? 28.297 25 -10.5 1 34.59 4 ASP B N 1
ATOM 1569 C CA . ASP B 1 4 ? 27.578 23.766 -10.836 1 34.59 4 ASP B CA 1
ATOM 1570 C C . ASP B 1 4 ? 26.109 23.875 -10.469 1 34.59 4 ASP B C 1
ATOM 1572 O O . ASP B 1 4 ? 25.75 23.781 -9.289 1 34.59 4 ASP B O 1
ATOM 1576 N N . ASN B 1 5 ? 25.344 24.688 -11.078 1 32.94 5 ASN B N 1
ATOM 1577 C CA . ASN B 1 5 ? 23.891 24.766 -11.172 1 32.94 5 ASN B CA 1
ATOM 1578 C C . ASN B 1 5 ? 23.266 23.391 -11.383 1 32.94 5 ASN B C 1
ATOM 1580 O O . ASN B 1 5 ? 22.984 23 -12.523 1 32.94 5 ASN B O 1
ATOM 1584 N N . LYS B 1 6 ? 23.828 22.234 -11.016 1 37.66 6 LYS B N 1
ATOM 1585 C CA . LYS B 1 6 ? 23.062 21 -11.117 1 37.66 6 LYS B CA 1
ATOM 1586 C C . LYS B 1 6 ? 21.594 21.234 -10.781 1 37.66 6 LYS B C 1
ATOM 1588 O O . LYS B 1 6 ? 21.266 21.578 -9.641 1 37.66 6 LYS B O 1
ATOM 1593 N N . LYS B 1 7 ? 20.938 21.703 -11.633 1 37.06 7 LYS B N 1
ATOM 1594 C CA . LYS B 1 7 ? 19.484 21.781 -11.672 1 37.06 7 LYS B CA 1
ATOM 1595 C C . LYS B 1 7 ? 18.859 20.531 -11.07 1 37.06 7 LYS B C 1
ATOM 1597 O O . LYS B 1 7 ? 18.875 19.453 -11.688 1 37.06 7 LYS B O 1
ATOM 1602 N N . ALA B 1 8 ? 19.141 20.156 -9.812 1 38.34 8 ALA B N 1
ATOM 1603 C CA . ALA B 1 8 ? 18.406 19.062 -9.156 1 38.34 8 ALA B CA 1
ATOM 1604 C C . ALA B 1 8 ? 17.016 18.891 -9.758 1 38.34 8 ALA B C 1
ATOM 1606 O O . ALA B 1 8 ? 16.297 19.859 -9.961 1 38.34 8 ALA B O 1
ATOM 1607 N N . PHE B 1 9 ? 16.844 18.141 -10.711 1 39.19 9 PHE B N 1
ATOM 1608 C CA . PHE B 1 9 ? 15.508 17.781 -11.18 1 39.19 9 PHE B CA 1
ATOM 1609 C C . PHE B 1 9 ? 14.469 18 -10.086 1 39.19 9 PHE B C 1
ATOM 1611 O O . PHE B 1 9 ? 14.453 17.281 -9.086 1 39.19 9 PHE B O 1
ATOM 1618 N N . ARG B 1 10 ? 14.312 19.047 -9.453 1 45.94 10 ARG B N 1
ATOM 1619 C CA . ARG B 1 10 ? 13.25 19.469 -8.539 1 45.94 10 ARG B CA 1
ATOM 1620 C C . ARG B 1 10 ? 11.945 18.766 -8.859 1 45.94 10 ARG B C 1
ATOM 1622 O O . ARG B 1 10 ? 11.258 19.109 -9.82 1 45.94 10 ARG B O 1
ATOM 1629 N N . PHE B 1 11 ? 11.945 17.422 -8.906 1 53.69 11 PHE B N 1
ATOM 1630 C CA . PHE B 1 11 ? 10.617 16.844 -9.07 1 53.69 11 PHE B CA 1
ATOM 1631 C C . PHE B 1 11 ? 9.578 17.656 -8.305 1 53.69 11 PHE B C 1
ATOM 1633 O O . PHE B 1 11 ? 9.594 17.703 -7.078 1 53.69 11 PHE B O 1
ATOM 1640 N N . ARG B 1 12 ? 9.094 18.594 -8.883 1 70.69 12 ARG B N 1
ATOM 1641 C CA . ARG B 1 12 ? 8.133 19.609 -8.453 1 70.69 12 ARG B CA 1
ATOM 1642 C C . ARG B 1 12 ? 7.082 19 -7.523 1 70.69 12 ARG B C 1
ATOM 1644 O O . ARG B 1 12 ? 6.488 19.719 -6.711 1 70.69 12 ARG B O 1
ATOM 1651 N N . TYR B 1 13 ? 7.238 17.531 -7.453 1 84.75 13 TYR B N 1
ATOM 1652 C CA . TYR B 1 13 ? 6.18 16.938 -6.645 1 84.75 13 TYR B CA 1
ATOM 1653 C C . TYR B 1 13 ? 6.695 16.578 -5.254 1 84.75 13 TYR B C 1
ATOM 1655 O O . TYR B 1 13 ? 5.918 16.172 -4.387 1 84.75 13 TYR B O 1
ATOM 1663 N N . ILE B 1 14 ? 8.023 16.766 -5.129 1 87.75 14 ILE B N 1
ATOM 1664 C CA . ILE B 1 14 ? 8.586 16.484 -3.816 1 87.75 14 ILE B CA 1
ATOM 1665 C C . ILE B 1 14 ? 8.859 17.781 -3.078 1 87.75 14 ILE B C 1
ATOM 1667 O O . ILE B 1 14 ? 9.75 18.547 -3.455 1 87.75 14 ILE B O 1
ATOM 1671 N N . ILE B 1 15 ? 8.117 18.016 -2.111 1 87.94 15 ILE B N 1
ATOM 1672 C CA . ILE B 1 15 ? 8.18 19.266 -1.354 1 87.94 15 ILE B CA 1
ATOM 1673 C C . ILE B 1 15 ? 8.812 19 0.011 1 87.94 15 ILE B C 1
ATOM 1675 O O . ILE B 1 15 ? 9.664 19.766 0.459 1 87.94 15 ILE B O 1
ATOM 1679 N N . ASP B 1 16 ? 8.398 17.953 0.623 1 91.44 16 ASP B N 1
ATOM 1680 C CA . ASP B 1 16 ? 8.938 17.5 1.898 1 91.44 16 ASP B CA 1
ATOM 1681 C C . ASP B 1 16 ? 9.594 16.125 1.754 1 91.44 16 ASP B C 1
ATOM 1683 O O . ASP B 1 16 ? 8.938 15.094 1.896 1 91.44 16 ASP B O 1
ATOM 1687 N N . LYS B 1 17 ? 10.852 16.203 1.607 1 91.69 17 LYS B N 1
ATOM 1688 C CA . LYS B 1 17 ? 11.578 14.992 1.267 1 91.69 17 LYS B CA 1
ATOM 1689 C C . LYS B 1 17 ? 11.531 13.977 2.41 1 91.69 17 LYS B C 1
ATOM 1691 O O . LYS B 1 17 ? 11.367 12.781 2.178 1 91.69 17 LYS B O 1
ATOM 1696 N N . GLU B 1 18 ? 11.688 14.445 3.588 1 91.56 18 GLU B N 1
ATOM 1697 C CA . GLU B 1 18 ? 11.719 13.539 4.73 1 91.56 18 GLU B CA 1
ATOM 1698 C C . GLU B 1 18 ? 10.391 12.789 4.875 1 91.56 18 GLU B C 1
ATOM 1700 O O . GLU B 1 18 ? 10.375 11.562 4.977 1 91.56 18 GLU B O 1
ATOM 1705 N N . PHE B 1 19 ? 9.375 13.547 4.844 1 93.56 19 PHE B N 1
ATOM 1706 C CA . PHE B 1 19 ? 8.047 12.961 5 1 93.56 19 PHE B CA 1
ATOM 1707 C C . PHE B 1 19 ? 7.715 12.055 3.824 1 93.56 19 PHE B C 1
ATOM 1709 O O . PHE B 1 19 ? 7.273 10.914 4.016 1 93.56 19 PHE B O 1
ATOM 1716 N N . GLN B 1 20 ? 7.953 12.523 2.623 1 94.06 20 GLN B N 1
ATOM 1717 C CA . GLN B 1 20 ? 7.516 11.805 1.427 1 94.06 20 GLN B CA 1
ATOM 1718 C C . GLN B 1 20 ? 8.344 10.539 1.209 1 94.06 20 GLN B C 1
ATOM 1720 O O . GLN B 1 20 ? 7.812 9.516 0.77 1 94.06 20 GLN B O 1
ATOM 1725 N N . PHE B 1 21 ? 9.609 10.625 1.563 1 93.25 21 PHE B N 1
ATOM 1726 C CA . PHE B 1 21 ? 10.43 9.43 1.444 1 93.25 21 PHE B CA 1
ATOM 1727 C C . PHE B 1 21 ? 10.047 8.398 2.5 1 93.25 21 PHE B C 1
ATOM 1729 O O . PHE B 1 21 ? 9.984 7.207 2.211 1 93.25 21 PHE B O 1
ATOM 1736 N N . LYS B 1 22 ? 9.859 8.883 3.672 1 93 22 LYS B N 1
ATOM 1737 C CA . LYS B 1 22 ? 9.398 7.98 4.723 1 93 22 LYS B CA 1
ATOM 1738 C C . LYS B 1 22 ? 8.086 7.305 4.328 1 93 22 LYS B C 1
ATOM 1740 O O . LYS B 1 22 ? 7.91 6.105 4.555 1 93 22 LYS B O 1
ATOM 1745 N N . PHE B 1 23 ? 7.262 8.102 3.76 1 92.88 23 PHE B N 1
ATOM 1746 C CA . PHE B 1 23 ? 5.965 7.621 3.293 1 92.88 23 PHE B CA 1
ATOM 1747 C C . PHE B 1 23 ? 6.137 6.527 2.246 1 92.88 23 PHE B C 1
ATOM 1749 O O . PHE B 1 23 ? 5.555 5.449 2.369 1 92.88 23 PHE B O 1
ATOM 1756 N N . LEU B 1 24 ? 6.898 6.777 1.32 1 93.06 24 LEU B N 1
ATOM 1757 C CA . LEU B 1 24 ? 7.176 5.828 0.247 1 93.06 24 LEU B CA 1
ATOM 1758 C C . LEU B 1 24 ? 7.824 4.559 0.796 1 93.06 24 LEU B C 1
ATOM 1760 O O . LEU B 1 24 ? 7.449 3.449 0.407 1 93.06 24 LEU B O 1
ATOM 1764 N N . LEU B 1 25 ? 8.734 4.734 1.71 1 93.12 25 LEU B N 1
ATOM 1765 C CA . LEU B 1 25 ? 9.484 3.613 2.262 1 93.12 25 LEU B CA 1
ATOM 1766 C C . LEU B 1 25 ? 8.562 2.656 3.012 1 93.12 25 LEU B C 1
ATOM 1768 O O . LEU B 1 25 ? 8.648 1.439 2.83 1 93.12 25 LEU B O 1
ATOM 1772 N N . HIS B 1 26 ? 7.734 3.172 3.799 1 92.69 26 HIS B N 1
ATOM 1773 C CA . HIS B 1 26 ? 6.844 2.336 4.594 1 92.69 26 HIS B CA 1
ATOM 1774 C C . HIS B 1 26 ? 5.914 1.517 3.703 1 92.69 26 HIS B C 1
ATOM 1776 O O . HIS B 1 26 ? 5.719 0.321 3.936 1 92.69 26 HIS B O 1
ATOM 1782 N N . TYR B 1 27 ? 5.453 2.121 2.68 1 91.5 27 TYR B N 1
ATOM 1783 C CA . TYR B 1 27 ? 4.516 1.416 1.817 1 91.5 27 TYR B CA 1
ATOM 1784 C C . TYR B 1 27 ? 5.242 0.446 0.895 1 91.5 27 TYR B C 1
ATOM 1786 O O . TYR B 1 27 ? 4.715 -0.619 0.563 1 91.5 27 TYR B O 1
ATOM 1794 N N . SER B 1 28 ? 6.445 0.827 0.508 1 93.31 28 SER B N 1
ATOM 1795 C CA . SER B 1 28 ? 7.262 -0.098 -0.27 1 93.31 28 SER B CA 1
ATOM 1796 C C . SER B 1 28 ? 7.629 -1.333 0.547 1 93.31 28 SER B C 1
ATOM 1798 O O . SER B 1 28 ? 7.57 -2.457 0.044 1 93.31 28 SER B O 1
ATOM 1800 N N . LEU B 1 29 ? 7.945 -1.123 1.791 1 93.31 29 LEU B N 1
ATOM 1801 C CA . LEU B 1 29 ? 8.305 -2.23 2.672 1 93.31 29 LEU B CA 1
ATOM 1802 C C . LEU B 1 29 ? 7.113 -3.156 2.891 1 93.31 29 LEU B C 1
ATOM 1804 O O . LEU B 1 29 ? 7.27 -4.379 2.916 1 93.31 29 LEU B O 1
ATOM 1808 N N . LEU B 1 30 ? 5.988 -2.523 3.098 1 92.44 30 LEU B N 1
ATOM 1809 C CA . LEU B 1 30 ? 4.773 -3.316 3.252 1 92.44 30 LEU B CA 1
ATOM 1810 C C . LEU B 1 30 ? 4.527 -4.184 2.02 1 92.44 30 LEU B C 1
ATOM 1812 O O . LEU B 1 30 ? 4.219 -5.371 2.143 1 92.44 30 LEU B O 1
ATOM 1816 N N . PHE B 1 31 ? 4.746 -3.639 0.846 1 92.94 31 PHE B N 1
ATOM 1817 C CA . PHE B 1 31 ? 4.539 -4.359 -0.405 1 92.94 31 PHE B CA 1
ATOM 1818 C C . PHE B 1 31 ? 5.559 -5.477 -0.562 1 92.94 31 PHE B C 1
ATOM 1820 O O . PHE B 1 31 ? 5.203 -6.609 -0.895 1 92.94 31 PHE B O 1
ATOM 1827 N N . ILE B 1 32 ? 6.766 -5.184 -0.322 1 94.12 32 ILE B N 1
ATOM 1828 C CA . ILE B 1 32 ? 7.84 -6.156 -0.482 1 94.12 32 ILE B CA 1
ATOM 1829 C C . ILE B 1 32 ? 7.621 -7.324 0.477 1 94.12 32 ILE B C 1
ATOM 1831 O O . ILE B 1 32 ? 7.852 -8.484 0.117 1 94.12 32 ILE B O 1
ATOM 1835 N N . SER B 1 33 ? 7.211 -7.043 1.67 1 93.06 33 SER B N 1
ATOM 1836 C CA . SER B 1 33 ? 6.91 -8.102 2.629 1 93.06 33 SER B CA 1
ATOM 1837 C C . SER B 1 33 ? 5.809 -9.016 2.111 1 93.06 33 SER B C 1
ATOM 1839 O O . SER B 1 33 ? 5.879 -10.234 2.273 1 93.06 33 SER B O 1
ATOM 1841 N N . GLY B 1 34 ? 4.805 -8.375 1.478 1 91.75 34 GLY B N 1
ATOM 1842 C CA . GLY B 1 34 ? 3.742 -9.18 0.889 1 91.75 34 GLY B CA 1
ATOM 1843 C C . GLY B 1 34 ? 4.227 -10.086 -0.225 1 91.75 34 GLY B C 1
ATOM 1844 O O . GLY B 1 34 ? 3.803 -11.242 -0.319 1 91.75 34 GLY B O 1
ATOM 1845 N N . VAL B 1 35 ? 5.086 -9.547 -1.023 1 92.44 35 VAL B N 1
ATOM 1846 C CA . VAL B 1 35 ? 5.637 -10.32 -2.127 1 92.44 35 VAL B CA 1
ATOM 1847 C C . VAL B 1 35 ? 6.449 -11.5 -1.579 1 92.44 35 VAL B C 1
ATOM 1849 O O . VAL B 1 35 ? 6.332 -12.625 -2.072 1 92.44 35 VAL B O 1
ATOM 1852 N N . THR B 1 36 ? 7.246 -11.281 -0.58 1 93.19 36 THR B N 1
ATOM 1853 C CA . THR B 1 36 ? 8.078 -12.32 0.02 1 93.19 36 THR B CA 1
ATOM 1854 C C . THR B 1 36 ? 7.211 -13.43 0.61 1 93.19 36 THR B C 1
ATOM 1856 O O . THR B 1 36 ? 7.488 -14.609 0.407 1 93.19 36 THR B O 1
ATOM 1859 N N . VAL B 1 37 ? 6.172 -13.047 1.294 1 91.12 37 VAL B N 1
ATOM 1860 C CA . VAL B 1 37 ? 5.254 -14.016 1.883 1 91.12 37 VAL B CA 1
ATOM 1861 C C . VAL B 1 37 ? 4.582 -14.828 0.779 1 91.12 37 VAL B C 1
ATOM 1863 O O . VAL B 1 37 ? 4.426 -16.047 0.905 1 91.12 37 VAL B O 1
ATOM 1866 N N . THR B 1 38 ? 4.199 -14.125 -0.312 1 89.44 38 THR B N 1
ATOM 1867 C CA . THR B 1 38 ? 3.555 -14.805 -1.431 1 89.44 38 THR B CA 1
ATOM 1868 C C . THR B 1 38 ? 4.496 -15.828 -2.053 1 89.44 38 THR B C 1
ATOM 1870 O O . THR B 1 38 ? 4.094 -16.969 -2.322 1 89.44 38 THR B O 1
ATOM 1873 N N . LEU B 1 39 ? 5.723 -15.477 -2.277 1 90.25 39 LEU B N 1
ATOM 1874 C CA . LEU B 1 39 ? 6.703 -16.391 -2.865 1 90.25 39 LEU B CA 1
ATOM 1875 C C . LEU B 1 39 ? 6.965 -17.578 -1.946 1 90.25 39 LEU B C 1
ATOM 1877 O O . LEU B 1 39 ? 7.082 -18.703 -2.412 1 90.25 39 LEU B O 1
ATOM 1881 N N . GLY B 1 40 ? 7.121 -17.281 -0.648 1 89.31 40 GLY B N 1
ATOM 1882 C CA . GLY B 1 40 ? 7.277 -18.375 0.307 1 89.31 40 GLY B CA 1
ATOM 1883 C C . GLY B 1 40 ? 6.098 -19.328 0.323 1 89.31 40 GLY B C 1
ATOM 1884 O O . GLY B 1 40 ? 6.277 -20.547 0.384 1 89.31 40 GLY B O 1
ATOM 1885 N N . PHE B 1 41 ? 4.953 -18.75 0.242 1 86.94 41 PHE B N 1
ATOM 1886 C CA . PHE B 1 41 ? 3.74 -19.562 0.245 1 86.94 41 PHE B CA 1
ATOM 1887 C C . PHE B 1 41 ? 3.656 -20.422 -1.017 1 86.94 41 PHE B C 1
ATOM 1889 O O . PHE B 1 41 ? 3.311 -21.594 -0.953 1 86.94 41 PHE B O 1
ATOM 1896 N N . LEU B 1 42 ? 3.918 -19.844 -2.152 1 82.62 42 LEU B N 1
ATOM 1897 C CA . LEU B 1 42 ? 3.906 -20.594 -3.402 1 82.62 42 LEU B CA 1
ATOM 1898 C C . LEU B 1 42 ? 4.941 -21.719 -3.375 1 82.62 42 LEU B C 1
ATOM 1900 O O . LEU B 1 42 ? 4.703 -22.812 -3.908 1 82.62 42 LEU B O 1
ATOM 1904 N N . TYR B 1 43 ? 6.059 -21.406 -2.834 1 84.06 43 TYR B N 1
ATOM 1905 C CA . TYR B 1 43 ? 7.078 -22.438 -2.689 1 84.06 43 TYR B CA 1
ATOM 1906 C C . TYR B 1 43 ? 6.562 -23.594 -1.859 1 84.06 43 TYR B C 1
ATOM 1908 O O . TYR B 1 43 ? 6.707 -24.766 -2.25 1 84.06 43 TYR B O 1
ATOM 1916 N N . TRP B 1 44 ? 6 -23.234 -0.705 1 83.31 44 TRP B N 1
ATOM 1917 C CA . TRP B 1 44 ? 5.43 -24.25 0.174 1 83.31 44 TRP B CA 1
ATOM 1918 C C . TRP B 1 44 ? 4.344 -25.047 -0.544 1 83.31 44 TRP B C 1
ATOM 1920 O O . TRP B 1 44 ? 4.289 -26.281 -0.432 1 83.31 44 TRP B O 1
ATOM 1930 N N . LEU B 1 45 ? 3.463 -24.359 -1.21 1 77.12 45 LEU B N 1
ATOM 1931 C CA . LEU B 1 45 ? 2.369 -25 -1.934 1 77.12 45 LEU B CA 1
ATOM 1932 C C . LEU B 1 45 ? 2.902 -25.969 -2.982 1 77.12 45 LEU B C 1
ATOM 1934 O O . LEU B 1 45 ? 2.377 -27.078 -3.137 1 77.12 45 LEU B O 1
ATOM 1938 N N . ASN B 1 46 ? 3.885 -25.484 -3.754 1 74 46 ASN B N 1
ATOM 1939 C CA . ASN B 1 46 ? 4.465 -26.344 -4.789 1 74 46 ASN B CA 1
ATOM 1940 C C . ASN B 1 46 ? 5.133 -27.578 -4.188 1 74 46 ASN B C 1
ATOM 1942 O O . ASN B 1 46 ? 5.062 -28.672 -4.754 1 74 46 ASN B O 1
ATOM 1946 N N . LYS B 1 47 ? 5.789 -27.453 -3.154 1 74.38 47 LYS B N 1
ATOM 1947 C CA . LYS B 1 47 ? 6.445 -28.578 -2.488 1 74.38 47 LYS B CA 1
ATOM 1948 C C . L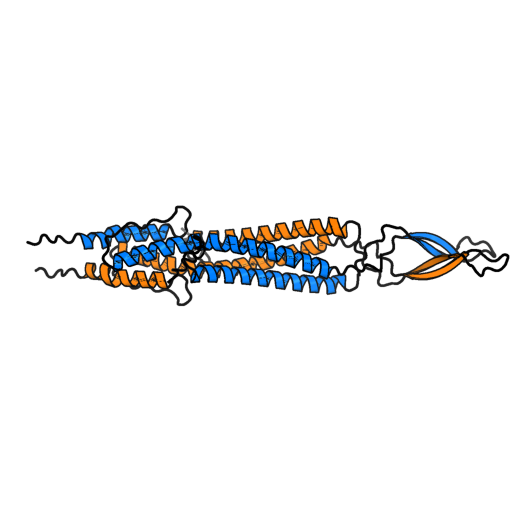YS B 1 47 ? 5.422 -29.531 -1.878 1 74.38 47 LYS B C 1
ATOM 1950 O O . LYS B 1 47 ? 5.586 -30.75 -1.938 1 74.38 47 LYS B O 1
ATOM 1955 N N . SER B 1 48 ? 4.457 -28.953 -1.282 1 71 48 SER B N 1
ATOM 1956 C CA . SER B 1 48 ? 3.467 -29.75 -0.568 1 71 48 SER B CA 1
ATOM 1957 C C . SER B 1 48 ? 2.488 -30.406 -1.534 1 71 48 SER B C 1
ATOM 1959 O O . SER B 1 48 ? 2.129 -31.578 -1.362 1 71 48 SER B O 1
ATOM 1961 N N . LYS B 1 49 ? 2.082 -29.594 -2.412 1 62.44 49 LYS B N 1
ATOM 1962 C CA . LYS B 1 49 ? 1.018 -30.109 -3.271 1 62.44 49 LYS B CA 1
ATOM 1963 C C . LYS B 1 49 ? 1.586 -30.688 -4.562 1 62.44 49 LYS B C 1
ATOM 1965 O O . LYS B 1 49 ? 0.996 -31.578 -5.156 1 62.44 49 LYS B O 1
ATOM 1970 N N . PHE B 1 50 ? 2.758 -30.031 -5 1 56.03 50 PHE B N 1
ATOM 1971 C CA . PHE B 1 50 ? 3.232 -30.469 -6.305 1 56.03 50 PHE B CA 1
ATOM 1972 C C . PHE B 1 50 ? 4.453 -31.375 -6.156 1 56.03 50 PHE B C 1
ATOM 1974 O O . PHE B 1 50 ? 4.973 -31.891 -7.148 1 56.03 50 PHE B O 1
ATOM 1981 N N . ASP B 1 51 ? 5.363 -31.219 -5.109 1 53.34 51 ASP B N 1
ATOM 1982 C CA . ASP B 1 51 ? 6.488 -32.156 -5.043 1 53.34 51 ASP B CA 1
ATOM 1983 C C . ASP B 1 51 ? 6.227 -33.406 -5.891 1 53.34 51 ASP B C 1
ATOM 1985 O O . ASP B 1 51 ? 7.121 -33.875 -6.586 1 53.34 51 ASP B O 1
ATOM 1989 N N . GLY B 1 52 ? 5.316 -34.25 -5.477 1 46.56 52 GLY B N 1
ATOM 1990 C CA . GLY B 1 52 ? 5.332 -35.531 -6.184 1 46.56 52 GLY B CA 1
ATOM 1991 C C . GLY B 1 52 ? 4.852 -35.438 -7.617 1 46.56 52 GLY B C 1
ATOM 1992 O O . GLY B 1 52 ? 4.859 -36.406 -8.352 1 46.56 52 GLY B O 1
ATOM 1993 N N . GLY B 1 53 ? 4.371 -34.281 -8.195 1 47.09 53 GLY B N 1
ATOM 1994 C CA . GLY B 1 53 ? 3.75 -34.344 -9.516 1 47.09 53 GLY B CA 1
ATOM 1995 C C . GLY B 1 53 ? 4.426 -33.438 -10.531 1 47.09 53 GLY B C 1
ATOM 1996 O O . GLY B 1 53 ? 4.418 -32.219 -10.383 1 47.09 53 GLY B O 1
ATOM 1997 N N . ALA B 1 54 ? 5.543 -33.875 -10.859 1 50.31 54 ALA B N 1
ATOM 1998 C CA . ALA B 1 54 ? 6.148 -33.25 -12.031 1 50.31 54 ALA B CA 1
ATOM 1999 C C . ALA B 1 54 ? 5.086 -32.844 -13.047 1 50.31 54 ALA B C 1
ATOM 2001 O O . ALA B 1 54 ? 4.07 -33.531 -13.195 1 50.31 54 ALA B O 1
ATOM 2002 N N . VAL B 1 55 ? 4.93 -31.594 -13.172 1 56.53 55 VAL B N 1
ATOM 2003 C CA . VAL B 1 55 ? 4.027 -31.109 -14.211 1 56.53 55 VAL B CA 1
ATOM 2004 C C . VAL B 1 55 ? 4.66 -31.328 -15.586 1 56.53 55 VAL B C 1
ATOM 2006 O O . VAL B 1 55 ? 5.785 -30.906 -15.836 1 56.53 55 VAL B O 1
ATOM 2009 N N . PHE B 1 56 ? 4.109 -32.375 -16.125 1 56.91 56 PHE B N 1
ATOM 2010 C CA . PHE B 1 56 ? 4.617 -32.656 -17.469 1 56.91 56 PHE B CA 1
ATOM 2011 C C . PHE B 1 56 ? 3.654 -32.156 -18.531 1 56.91 56 PHE B C 1
ATOM 2013 O O . PHE B 1 56 ? 2.439 -32.125 -18.328 1 56.91 56 PHE B O 1
ATOM 2020 N N . ARG B 1 57 ? 4.246 -31.453 -19.312 1 58.69 57 ARG B N 1
ATOM 2021 C CA . ARG B 1 57 ? 3.447 -31.203 -20.516 1 58.69 57 ARG B CA 1
ATOM 2022 C C . ARG B 1 57 ? 3.178 -32.5 -21.266 1 58.69 57 ARG B C 1
ATOM 2024 O O . ARG B 1 57 ? 4.059 -33.375 -21.375 1 58.69 57 ARG B O 1
ATOM 2031 N N . LEU B 1 58 ? 1.9 -32.719 -21.406 1 58.91 58 LEU B N 1
ATOM 2032 C CA . LEU B 1 58 ? 1.633 -33.875 -22.25 1 58.91 58 LEU B CA 1
ATOM 2033 C C . LEU B 1 58 ? 2.162 -33.656 -23.656 1 58.91 58 LEU B C 1
ATOM 2035 O O . LEU B 1 58 ? 2.113 -32.531 -24.172 1 58.91 58 LEU B O 1
ATOM 2039 N N . ARG B 1 59 ? 2.902 -34.625 -24.109 1 55.81 59 ARG B N 1
ATOM 2040 C CA . ARG B 1 59 ? 3.342 -34.625 -25.5 1 55.81 59 ARG B CA 1
ATOM 2041 C C . ARG B 1 59 ? 2.15 -34.531 -26.438 1 55.81 59 ARG B C 1
ATOM 2043 O O . ARG B 1 59 ? 1.084 -35.062 -26.156 1 55.81 59 ARG B O 1
ATOM 2050 N N . GLN B 1 60 ? 2.195 -33.5 -27.25 1 58.16 60 GLN B N 1
ATOM 2051 C CA . GLN B 1 60 ? 1.158 -33.375 -28.266 1 58.16 60 GLN B CA 1
ATOM 2052 C C . GLN B 1 60 ? 1.057 -34.656 -29.109 1 58.16 60 GLN B C 1
ATOM 2054 O O . GLN B 1 60 ? 0.015 -34.906 -29.719 1 58.16 60 GLN B O 1
ATOM 2059 N N . ASP B 1 61 ? 2.09 -35.5 -29.125 1 60.53 61 ASP B N 1
ATOM 2060 C CA . ASP B 1 61 ? 2.064 -36.719 -29.953 1 60.53 61 ASP B CA 1
ATOM 2061 C C . ASP B 1 61 ? 1.7 -37.938 -29.109 1 60.53 61 ASP B C 1
ATOM 2063 O O . ASP B 1 61 ? 2.268 -38.156 -28.047 1 60.53 61 ASP B O 1
ATOM 2067 N N . SER B 1 62 ? 0.589 -38.469 -29.422 1 66.44 62 SER B N 1
ATOM 2068 C CA . SER B 1 62 ? 0.186 -39.719 -28.766 1 66.44 62 SER B CA 1
ATOM 2069 C C . SER B 1 62 ? 1.139 -40.844 -29.109 1 66.44 62 SER B C 1
ATOM 2071 O O . SER B 1 62 ? 1.717 -40.875 -30.188 1 66.44 62 SER B O 1
ATOM 2073 N N . GLN B 1 63 ? 1.601 -41.5 -28.031 1 71.06 63 GLN B N 1
ATOM 2074 C CA . GLN B 1 63 ? 2.369 -42.719 -28.281 1 71.06 63 GLN B CA 1
ATOM 2075 C C . GLN B 1 63 ? 1.514 -43.969 -28.062 1 71.06 63 GLN B C 1
ATOM 2077 O O . GLN B 1 63 ? 0.626 -43.969 -27.203 1 71.06 63 GLN B O 1
ATOM 2082 N N . ILE B 1 64 ? 1.685 -44.906 -29.062 1 77.25 64 ILE B N 1
ATOM 2083 C CA . ILE B 1 64 ? 0.965 -46.156 -28.922 1 77.25 64 ILE B CA 1
ATOM 2084 C C . ILE B 1 64 ? 1.742 -47.094 -28 1 77.25 64 ILE B C 1
ATOM 2086 O O . ILE B 1 64 ? 2.918 -47.375 -28.25 1 77.25 64 ILE B O 1
ATOM 2090 N N . VAL B 1 65 ? 1.109 -47.344 -26.953 1 80 65 VAL B N 1
ATOM 2091 C CA . VAL B 1 65 ? 1.686 -48.344 -26.047 1 80 65 VAL B CA 1
ATOM 2092 C C . VAL B 1 65 ? 0.763 -49.562 -25.953 1 80 65 VAL B C 1
ATOM 2094 O O . VAL B 1 65 ? -0.431 -49.469 -26.25 1 80 65 VAL B O 1
ATOM 2097 N N . TYR B 1 66 ? 1.491 -50.75 -25.641 1 80.44 66 TYR B N 1
ATOM 2098 C CA . TYR B 1 66 ? 0.729 -52 -25.594 1 80.44 66 TYR B CA 1
ATOM 2099 C C . TYR B 1 66 ? 0.592 -52.5 -24.172 1 80.44 66 TYR B C 1
ATOM 2101 O O . TYR B 1 66 ? 1.537 -52.438 -23.375 1 80.44 66 TYR B O 1
ATOM 2109 N N . TRP B 1 67 ? -0.554 -52.812 -23.781 1 82.75 67 TRP B N 1
ATOM 2110 C CA . TRP B 1 67 ? -0.82 -53.469 -22.5 1 82.75 67 TRP B CA 1
ATOM 2111 C C . TRP B 1 67 ? -0.948 -54.969 -22.656 1 82.75 67 TRP B C 1
ATOM 2113 O O . TRP B 1 67 ? -1.579 -55.438 -23.594 1 82.75 67 TRP B O 1
ATOM 2123 N N . LYS B 1 68 ? -0.251 -55.688 -21.719 1 80.38 68 LYS B N 1
ATOM 2124 C CA . LYS B 1 68 ? -0.36 -57.125 -21.703 1 80.38 68 LYS B CA 1
ATOM 2125 C C . LYS B 1 68 ? -1.627 -57.594 -20.984 1 80.38 68 LYS B C 1
ATOM 2127 O O . LYS B 1 68 ? -1.812 -57.281 -19.797 1 80.38 68 LYS B O 1
ATOM 2132 N N . VAL B 1 69 ? -2.561 -58 -21.703 1 79.38 69 VAL B N 1
ATOM 2133 C CA . VAL B 1 69 ? -3.807 -58.469 -21.109 1 79.38 69 VAL B CA 1
ATOM 2134 C C . VAL B 1 69 ? -3.941 -60 -21.328 1 79.38 69 VAL B C 1
ATOM 2136 O O . VAL B 1 69 ? -3.455 -60.531 -22.328 1 79.38 69 VAL B O 1
ATOM 2139 N N . GLU B 1 70 ? -4.461 -60.625 -20.297 1 78.44 70 GLU B N 1
ATOM 2140 C CA . GLU B 1 70 ? -4.723 -62.062 -20.406 1 78.44 70 GLU B CA 1
ATOM 2141 C C . GLU B 1 70 ? -5.793 -62.312 -21.469 1 78.44 70 GLU B C 1
ATOM 2143 O O . GLU B 1 70 ? -6.816 -61.656 -21.516 1 78.44 70 GLU B O 1
ATOM 2148 N N . ASN B 1 71 ? -5.438 -63.125 -22.484 1 73.25 71 ASN B N 1
ATOM 2149 C CA . ASN B 1 71 ? -6.383 -63.531 -23.516 1 73.25 71 ASN B CA 1
ATOM 2150 C C . ASN B 1 71 ? -7.383 -64.562 -22.984 1 73.25 71 ASN B C 1
ATOM 2152 O O . ASN B 1 71 ? -7.074 -65.75 -22.906 1 73.25 71 ASN B O 1
ATOM 2156 N N . GLU B 1 72 ? -8.336 -64.062 -22.453 1 71.56 72 GLU B N 1
ATOM 2157 C CA . GLU B 1 72 ? -9.352 -65 -21.922 1 71.56 72 GLU B CA 1
ATOM 2158 C C . GLU B 1 72 ? -9.898 -65.875 -23.016 1 71.56 72 GLU B C 1
ATOM 2160 O O . GLU B 1 72 ? -10.336 -67 -22.734 1 71.56 72 GLU B O 1
ATOM 2165 N N . ASP B 1 73 ? -9.945 -65.438 -24.219 1 67.31 73 ASP B N 1
ATOM 2166 C CA . ASP B 1 73 ? -10.547 -66.25 -25.266 1 67.31 73 ASP B CA 1
ATOM 2167 C C . ASP B 1 73 ? -9.5 -67.125 -25.938 1 67.31 73 ASP B C 1
ATOM 2169 O O . ASP B 1 73 ? -9.727 -67.625 -27.031 1 67.31 73 ASP B O 1
ATOM 2173 N N . ALA B 1 74 ? -8.305 -67.125 -25.344 1 61.81 74 ALA B N 1
ATOM 2174 C CA . ALA B 1 74 ? -7.281 -67.938 -26.031 1 61.81 74 ALA B CA 1
ATOM 2175 C C . ALA B 1 74 ? -7.656 -69.375 -26.094 1 61.81 74 ALA B C 1
ATOM 2177 O O . ALA B 1 74 ? -7.988 -70 -25.078 1 61.81 74 ALA B O 1
ATOM 2178 N N . ALA B 1 75 ? -8.031 -69.75 -27.203 1 62.5 75 ALA B N 1
ATOM 2179 C CA . ALA B 1 75 ? -8.211 -71.188 -27.391 1 62.5 75 ALA B CA 1
ATOM 2180 C C . ALA B 1 75 ? -7 -72 -26.891 1 62.5 75 ALA B C 1
ATOM 2182 O O . ALA B 1 75 ? -5.918 -71.438 -26.719 1 62.5 75 ALA B O 1
ATOM 2183 N N . ASP B 1 76 ? -7.105 -73.312 -26.75 1 60.53 76 ASP B N 1
ATOM 2184 C CA . ASP B 1 76 ? -6.074 -74.25 -26.391 1 60.53 76 ASP B CA 1
ATOM 2185 C C . ASP B 1 76 ? -4.844 -74.125 -27.281 1 60.53 76 ASP B C 1
ATOM 2187 O O . ASP B 1 76 ? -4.938 -74.25 -28.5 1 60.53 76 ASP B O 1
ATOM 2191 N N . GLY B 1 77 ? -3.543 -73.562 -26.797 1 62.94 77 GLY B N 1
ATOM 2192 C CA . GLY B 1 77 ? -2.271 -73.438 -27.484 1 62.94 77 GLY B CA 1
ATOM 2193 C C . GLY B 1 77 ? -1.948 -72 -27.891 1 62.94 77 GLY B C 1
ATOM 2194 O O . GLY B 1 77 ? -0.867 -71.75 -28.406 1 62.94 77 GLY B O 1
ATOM 2195 N N . ALA B 1 78 ? -3.029 -71.188 -27.875 1 61.31 78 ALA B N 1
ATOM 2196 C CA . ALA B 1 78 ? -2.75 -69.812 -28.344 1 61.31 78 ALA B CA 1
ATOM 2197 C C . ALA B 1 78 ? -2.092 -69 -27.234 1 61.31 78 ALA B C 1
ATOM 2199 O O . ALA B 1 78 ? -2.096 -69.375 -26.078 1 61.31 78 ALA B O 1
ATOM 2200 N N . GLU B 1 79 ? -1.417 -67.938 -27.656 1 67 79 GLU B N 1
ATOM 2201 C CA . GLU B 1 79 ? -0.625 -67.125 -26.75 1 67 79 GLU B CA 1
ATOM 2202 C C . GLU B 1 79 ? -1.488 -66.5 -25.641 1 67 79 GLU B C 1
ATOM 2204 O O . GLU B 1 79 ? -2.576 -66 -25.891 1 67 79 GLU B O 1
ATOM 2209 N N . LYS B 1 80 ? -1.291 -66.938 -24.375 1 76 80 LYS B N 1
ATOM 2210 C CA . LYS B 1 80 ? -1.994 -66.562 -23.141 1 76 80 LYS B CA 1
ATOM 2211 C C . LYS B 1 80 ? -2.086 -65.062 -22.953 1 76 80 LYS B C 1
ATOM 2213 O O . LYS B 1 80 ? -2.953 -64.562 -22.219 1 76 80 LYS B O 1
ATOM 2218 N N . PHE B 1 81 ? -1.209 -64.438 -23.703 1 76.56 81 PHE B N 1
ATOM 2219 C CA . PHE B 1 81 ? -1.222 -63 -23.484 1 76.56 81 PHE B CA 1
ATOM 2220 C C . PHE B 1 81 ? -1.386 -62.25 -24.812 1 76.56 81 PHE B C 1
ATOM 2222 O O . PHE B 1 81 ? -0.897 -62.719 -25.844 1 76.56 81 PHE B O 1
ATOM 2229 N N . LYS B 1 82 ? -2.371 -61.375 -24.891 1 79.12 82 LYS B N 1
ATOM 2230 C CA . LYS B 1 82 ? -2.547 -60.5 -26.031 1 79.12 82 LYS B CA 1
ATOM 2231 C C . LYS B 1 82 ? -2.131 -59.062 -25.703 1 79.12 82 LYS B C 1
ATOM 2233 O O . LYS B 1 82 ? -2.334 -58.594 -24.594 1 79.12 82 LYS B O 1
ATOM 2238 N N . TYR B 1 83 ? -1.354 -58.469 -26.609 1 82.25 83 TYR B N 1
ATOM 2239 C CA . TYR B 1 83 ? -0.947 -57.094 -26.469 1 82.25 83 TYR B CA 1
ATOM 2240 C C . TYR B 1 83 ? -1.938 -56.156 -27.156 1 82.25 83 TYR B C 1
ATOM 2242 O O . TYR B 1 83 ? -2.158 -56.25 -28.359 1 82.25 83 TYR B O 1
ATOM 2250 N N . VAL B 1 84 ? -2.645 -55.344 -26.344 1 82.88 84 VAL B N 1
ATOM 2251 C CA . VAL B 1 84 ? -3.625 -54.406 -26.844 1 82.88 84 VAL B CA 1
ATOM 2252 C C . VAL B 1 84 ? -2.996 -53 -26.938 1 82.88 84 VAL B C 1
ATOM 2254 O O . VAL B 1 84 ? -2.465 -52.5 -25.953 1 82.88 84 VAL B O 1
ATOM 2257 N N . PRO B 1 85 ? -3.051 -52.469 -28.156 1 83.25 85 PRO B N 1
ATOM 2258 C CA . PRO B 1 85 ? -2.502 -51.125 -28.328 1 83.25 85 PRO B CA 1
ATOM 2259 C C . PRO B 1 85 ? -3.404 -50.031 -27.75 1 83.25 85 PRO B C 1
ATOM 2261 O O . PRO B 1 85 ? -4.629 -50.094 -27.891 1 83.25 85 PRO B O 1
ATOM 2264 N N . ARG B 1 86 ? -2.795 -49.188 -26.953 1 79.25 86 ARG B N 1
ATOM 2265 C CA . ARG B 1 86 ? -3.49 -48 -26.453 1 79.25 86 ARG B CA 1
ATOM 2266 C C . ARG B 1 86 ? -2.697 -46.719 -26.734 1 79.25 86 ARG B C 1
ATOM 2268 O O . ARG B 1 86 ? -1.473 -46.719 -26.594 1 79.25 86 ARG B O 1
ATOM 2275 N N . GLU B 1 87 ? -3.479 -45.812 -27.172 1 77.62 87 GLU B N 1
ATOM 2276 C CA . GLU B 1 87 ? -2.877 -44.5 -27.406 1 77.62 87 GLU B CA 1
ATOM 2277 C C . GLU B 1 87 ? -2.855 -43.656 -26.141 1 77.62 87 GLU B C 1
ATOM 2279 O O . GLU B 1 87 ? -3.904 -43.406 -25.547 1 77.62 87 GLU B O 1
ATOM 2284 N N . ILE B 1 88 ? -1.651 -43.5 -25.719 1 70.81 88 ILE B N 1
ATOM 2285 C CA . ILE B 1 88 ? -1.555 -42.656 -24.516 1 70.81 88 ILE B CA 1
ATOM 2286 C C . ILE B 1 88 ? -0.677 -41.438 -24.797 1 70.81 88 ILE B C 1
ATOM 2288 O O . ILE B 1 88 ? 0.216 -41.5 -25.641 1 70.81 88 ILE B O 1
ATOM 2292 N N . TYR B 1 89 ? -1.06 -40.375 -24.25 1 65.38 89 TYR B N 1
ATOM 2293 C CA . TYR B 1 89 ? -0.208 -39.188 -24.25 1 65.38 89 TYR B CA 1
ATOM 2294 C C . TYR B 1 89 ? 0.773 -39.219 -23.094 1 65.38 89 TYR B C 1
ATOM 2296 O O . TYR B 1 89 ? 0.365 -39.219 -21.922 1 65.38 89 TYR B O 1
ATOM 2304 N N . LEU B 1 90 ? 2.039 -39.531 -23.438 1 64.25 90 LEU B N 1
ATOM 2305 C CA . LEU B 1 90 ? 3.088 -39.594 -22.422 1 64.25 90 LEU B CA 1
ATOM 2306 C C . LEU B 1 90 ? 3.584 -38.188 -22.062 1 64.25 90 LEU B C 1
ATOM 2308 O O . LEU B 1 90 ? 3.584 -37.312 -22.922 1 64.25 90 LEU B O 1
ATOM 2312 N N . PRO B 1 91 ? 3.814 -38.031 -20.734 1 60.81 91 PRO B N 1
ATOM 2313 C CA . PRO B 1 91 ? 4.453 -36.781 -20.359 1 60.81 91 PRO B CA 1
ATOM 2314 C C . PRO B 1 91 ? 5.82 -36.562 -21 1 60.81 91 PRO B C 1
ATOM 2316 O O . PRO B 1 91 ? 6.523 -37.562 -21.281 1 60.81 91 PRO B O 1
ATOM 2319 N N . ASN B 1 92 ? 5.945 -35.469 -21.672 1 57.81 92 ASN B N 1
ATOM 2320 C CA . ASN B 1 92 ? 7.316 -35.156 -22.062 1 57.81 92 ASN B CA 1
ATOM 2321 C C . ASN B 1 92 ? 8.234 -35.031 -20.859 1 57.81 92 ASN B C 1
ATOM 2323 O O . ASN B 1 92 ? 8.242 -34.031 -20.156 1 57.81 92 ASN B O 1
ATOM 2327 N N . TYR B 1 93 ? 8.805 -36.219 -20.484 1 54.97 93 TYR B N 1
ATOM 2328 C CA . TYR B 1 93 ? 9.656 -36.312 -19.297 1 54.97 93 TYR B CA 1
ATOM 2329 C C . TYR B 1 93 ? 10.82 -35.344 -19.375 1 54.97 93 TYR B C 1
ATOM 2331 O O . TYR B 1 93 ? 11.406 -34.969 -18.359 1 54.97 93 TYR B O 1
ATOM 2339 N N . ASP B 1 94 ? 11.227 -34.938 -20.578 1 54.16 94 ASP B N 1
ATOM 2340 C CA . ASP B 1 94 ? 12.383 -34.062 -20.734 1 54.16 94 ASP B CA 1
ATOM 2341 C C . ASP B 1 94 ? 12.055 -32.625 -20.312 1 54.16 94 ASP B C 1
ATOM 2343 O O . ASP B 1 94 ? 12.953 -31.844 -20.016 1 54.16 94 ASP B O 1
ATOM 2347 N N . HIS B 1 95 ? 10.805 -32.469 -20.281 1 53.12 95 HIS B N 1
ATOM 2348 C CA . HIS B 1 95 ? 10.5 -31.078 -20 1 53.12 95 HIS B CA 1
ATOM 2349 C C . HIS B 1 95 ? 9.719 -30.953 -18.688 1 53.12 95 HIS B C 1
ATOM 2351 O O . HIS B 1 95 ? 8.523 -30.656 -18.719 1 53.12 95 HIS B O 1
ATOM 2357 N N . GLN B 1 96 ? 10.352 -31.516 -17.688 1 55.84 96 GLN B N 1
ATOM 2358 C CA . GLN B 1 96 ? 9.789 -31.281 -16.359 1 55.84 96 GLN B CA 1
ATOM 2359 C C . GLN B 1 96 ? 9.703 -29.781 -16.047 1 55.84 96 GLN B C 1
ATOM 2361 O O . GLN B 1 96 ? 10.68 -29.062 -16.219 1 55.84 96 GLN B O 1
ATOM 2366 N N . LEU B 1 97 ? 8.508 -29.266 -16.141 1 57.69 97 LEU B N 1
ATOM 2367 C CA . LEU B 1 97 ? 8.336 -27.844 -15.812 1 57.69 97 LEU B CA 1
ATOM 2368 C C . LEU B 1 97 ? 8.344 -27.641 -14.305 1 57.69 97 LEU B C 1
ATOM 2370 O O . LEU B 1 97 ? 7.68 -28.375 -13.57 1 57.69 97 LEU B O 1
ATOM 2374 N N . ASN B 1 98 ? 9.492 -27 -13.883 1 65 98 ASN B N 1
ATOM 2375 C CA . ASN B 1 98 ? 9.461 -26.547 -12.492 1 65 98 ASN B CA 1
ATOM 2376 C C . ASN B 1 98 ? 8.43 -25.438 -12.297 1 65 98 ASN B C 1
ATOM 2378 O O . ASN B 1 98 ? 8.664 -24.281 -12.688 1 65 98 ASN B O 1
ATOM 2382 N N . MET B 1 99 ? 7.27 -25.797 -11.906 1 68.69 99 MET B N 1
ATOM 2383 C CA . MET B 1 99 ? 6.133 -24.891 -11.742 1 68.69 99 MET B CA 1
ATOM 2384 C C . MET B 1 99 ? 6.52 -23.672 -10.914 1 68.69 99 MET B C 1
ATOM 2386 O O . MET B 1 99 ? 6.129 -22.547 -11.227 1 68.69 99 MET B O 1
ATOM 2390 N N . TYR B 1 100 ? 7.355 -23.906 -9.969 1 77 100 TYR B N 1
ATOM 2391 C CA . TYR B 1 100 ? 7.707 -22.812 -9.07 1 77 100 TYR B CA 1
ATOM 2392 C C . TYR B 1 100 ? 8.555 -21.766 -9.781 1 77 100 TYR B C 1
ATOM 2394 O O . TYR B 1 100 ? 8.391 -20.562 -9.555 1 77 100 TYR B O 1
ATOM 2402 N N . THR B 1 101 ? 9.398 -22.188 -10.664 1 79.19 101 THR B N 1
ATOM 2403 C CA . THR B 1 101 ? 10.273 -21.234 -11.328 1 79.19 101 THR B CA 1
ATOM 2404 C C . THR B 1 101 ? 9.469 -20.312 -12.25 1 79.19 101 THR B C 1
ATOM 2406 O O . THR B 1 101 ? 9.75 -19.109 -12.336 1 79.19 101 THR B O 1
ATOM 2409 N N . ILE B 1 102 ? 8.57 -20.891 -12.852 1 75.62 102 ILE B N 1
ATOM 2410 C CA . ILE B 1 102 ? 7.719 -20.094 -13.727 1 75.62 102 ILE B CA 1
ATOM 2411 C C . ILE B 1 102 ? 6.906 -19.109 -12.898 1 75.62 102 ILE B C 1
ATOM 2413 O O . ILE B 1 102 ? 6.809 -17.922 -13.242 1 75.62 102 ILE B O 1
ATOM 2417 N N . GLN B 1 103 ? 6.371 -19.625 -11.828 1 79.69 103 GLN B N 1
ATOM 2418 C CA . GLN B 1 103 ? 5.582 -18.766 -10.953 1 79.69 103 GLN B CA 1
ATOM 2419 C C . GLN B 1 103 ? 6.441 -17.672 -10.32 1 79.69 103 GLN B C 1
ATOM 2421 O O . GLN B 1 103 ? 6.012 -16.531 -10.195 1 79.69 103 GLN B O 1
ATOM 2426 N N . PHE B 1 104 ? 7.602 -18.016 -9.898 1 85.75 104 PHE B N 1
ATOM 2427 C CA . PHE B 1 104 ? 8.531 -17.062 -9.297 1 85.75 104 PHE B CA 1
ATOM 2428 C C . PHE B 1 104 ? 8.836 -15.914 -10.25 1 85.75 104 PHE B C 1
ATOM 2430 O O . PHE B 1 104 ? 8.734 -14.742 -9.875 1 85.75 104 PHE B O 1
ATOM 2437 N N . ASP B 1 105 ? 9.133 -16.219 -11.438 1 85.38 105 ASP B N 1
ATOM 2438 C CA . ASP B 1 105 ? 9.461 -15.195 -12.43 1 85.38 105 ASP B CA 1
ATOM 2439 C C . ASP B 1 105 ? 8.266 -14.281 -12.695 1 85.38 105 ASP B C 1
ATOM 2441 O O . ASP B 1 105 ? 8.422 -13.07 -12.844 1 85.38 105 ASP B O 1
ATOM 2445 N N . ALA B 1 106 ? 7.156 -14.938 -12.758 1 83.06 106 ALA B N 1
ATOM 2446 C CA . ALA B 1 106 ? 5.941 -14.172 -13.016 1 83.06 106 ALA B CA 1
ATOM 2447 C C . ALA B 1 106 ? 5.648 -13.195 -11.875 1 83.06 106 ALA B C 1
ATOM 2449 O O . ALA B 1 106 ? 5.371 -12.023 -12.109 1 83.06 106 ALA B O 1
ATOM 2450 N N . VAL B 1 107 ? 5.766 -13.688 -10.641 1 87.25 107 VAL B N 1
ATOM 2451 C CA . VAL B 1 107 ? 5.461 -12.883 -9.461 1 87.25 107 VAL B CA 1
ATOM 2452 C C . VAL B 1 107 ? 6.48 -11.758 -9.328 1 87.25 107 VAL B C 1
ATOM 2454 O O . VAL B 1 107 ? 6.113 -10.602 -9.086 1 87.25 107 VAL B O 1
ATOM 2457 N N . VAL B 1 108 ? 7.715 -12.055 -9.555 1 91.69 108 VAL B N 1
ATOM 2458 C CA . VAL B 1 108 ? 8.773 -11.055 -9.398 1 91.69 108 VAL B CA 1
ATOM 2459 C C . VAL B 1 108 ? 8.625 -9.969 -10.461 1 91.69 108 VAL B C 1
ATOM 2461 O O . VAL B 1 108 ? 8.711 -8.781 -10.156 1 91.69 108 VAL B O 1
ATOM 2464 N N . THR B 1 109 ? 8.391 -10.359 -11.68 1 91.25 109 THR B N 1
ATOM 2465 C CA . THR B 1 109 ? 8.242 -9.398 -12.773 1 91.25 109 THR B CA 1
ATOM 2466 C C . THR B 1 109 ? 7.062 -8.469 -12.516 1 91.25 109 THR B C 1
ATOM 2468 O O . THR B 1 109 ? 7.195 -7.242 -12.617 1 91.25 109 THR B O 1
ATOM 2471 N N . LEU B 1 110 ? 5.934 -9.008 -12.133 1 91.44 110 LEU B N 1
ATOM 2472 C CA . LEU B 1 110 ? 4.746 -8.203 -11.867 1 91.44 110 LEU B CA 1
ATOM 2473 C C . LEU B 1 110 ? 4.969 -7.301 -10.656 1 91.44 110 LEU B C 1
ATOM 2475 O O . LEU B 1 110 ? 4.473 -6.172 -10.625 1 91.44 110 LEU B O 1
ATOM 2479 N N . SER B 1 111 ? 5.723 -7.863 -9.688 1 93.5 111 SER B N 1
ATOM 2480 C CA . SER B 1 111 ? 5.98 -7.09 -8.484 1 93.5 111 SER B CA 1
ATOM 2481 C C . SER B 1 111 ? 6.832 -5.859 -8.781 1 93.5 111 SER B C 1
ATOM 2483 O O . SER B 1 111 ? 6.633 -4.797 -8.188 1 93.5 111 SER B O 1
ATOM 2485 N N . VAL B 1 112 ? 7.773 -5.977 -9.68 1 94.69 112 VAL B N 1
ATOM 2486 C CA . VAL B 1 112 ? 8.609 -4.848 -10.062 1 94.69 112 VAL B CA 1
ATOM 2487 C C . VAL B 1 112 ? 7.754 -3.768 -10.719 1 94.69 112 VAL B C 1
ATOM 2489 O O . VAL B 1 112 ? 7.879 -2.584 -10.398 1 94.69 112 VAL B O 1
ATOM 2492 N N . LEU B 1 113 ? 6.879 -4.148 -11.555 1 93.62 113 LEU B N 1
ATOM 2493 C CA . LEU B 1 113 ? 5.965 -3.219 -12.219 1 93.62 113 LEU B CA 1
ATOM 2494 C C . LEU B 1 113 ? 5.051 -2.541 -11.203 1 93.62 113 LEU B C 1
ATOM 2496 O O . LEU B 1 113 ? 4.828 -1.331 -11.273 1 93.62 113 LEU B O 1
ATOM 2500 N N . TYR B 1 114 ? 4.617 -3.322 -10.281 1 94 114 TYR B N 1
ATOM 2501 C CA . TYR B 1 114 ? 3.697 -2.787 -9.281 1 94 114 TYR B CA 1
ATOM 2502 C C . TYR B 1 114 ? 4.422 -1.848 -8.328 1 94 114 TYR B C 1
ATOM 2504 O O . TYR B 1 114 ? 3.84 -0.872 -7.844 1 94 114 TYR B O 1
ATOM 2512 N N . LEU B 1 115 ? 5.629 -2.172 -8.016 1 94.5 115 LEU B N 1
ATOM 2513 C CA . LEU B 1 115 ? 6.422 -1.282 -7.172 1 94.5 115 LEU B CA 1
ATOM 2514 C C . LEU B 1 115 ? 6.578 0.087 -7.824 1 94.5 115 LEU B C 1
ATOM 2516 O O . LEU B 1 115 ? 6.539 1.113 -7.145 1 94.5 115 LEU B O 1
ATOM 2520 N N . ALA B 1 116 ? 6.75 0.125 -9.102 1 94.69 116 ALA B N 1
ATOM 2521 C CA . ALA B 1 116 ? 6.809 1.385 -9.844 1 94.69 116 ALA B CA 1
ATOM 2522 C C . ALA B 1 116 ? 5.496 2.154 -9.719 1 94.69 116 ALA B C 1
ATOM 2524 O O . ALA B 1 116 ? 5.5 3.367 -9.492 1 94.69 116 ALA B O 1
ATOM 2525 N N . LEU B 1 117 ? 4.398 1.446 -9.789 1 93.12 117 LEU B N 1
ATOM 2526 C CA . LEU B 1 117 ? 3.084 2.066 -9.656 1 93.12 117 LEU B CA 1
ATOM 2527 C C . LEU B 1 117 ? 2.885 2.611 -8.242 1 93.12 117 LEU B C 1
ATOM 2529 O O . LEU B 1 117 ? 2.354 3.711 -8.07 1 93.12 117 LEU B O 1
ATOM 2533 N N . ILE B 1 118 ? 3.338 1.846 -7.281 1 93.56 118 ILE B N 1
ATOM 2534 C CA . ILE B 1 118 ? 3.24 2.262 -5.887 1 93.56 118 ILE B CA 1
ATOM 2535 C C . ILE B 1 118 ? 4.051 3.539 -5.672 1 93.56 118 ILE B C 1
ATOM 2537 O O . ILE B 1 118 ? 3.621 4.441 -4.945 1 93.56 118 ILE B O 1
ATOM 2541 N N . THR B 1 119 ? 5.18 3.564 -6.289 1 93.94 119 THR B N 1
ATOM 2542 C CA . THR B 1 119 ? 6.035 4.738 -6.168 1 93.94 119 THR B CA 1
ATOM 2543 C C . THR B 1 119 ? 5.336 5.977 -6.723 1 93.94 119 THR B C 1
ATOM 2545 O O . THR B 1 119 ? 5.281 7.016 -6.066 1 93.94 119 THR B O 1
ATOM 2548 N N . ILE B 1 120 ? 4.758 5.887 -7.828 1 93.5 120 ILE B N 1
ATOM 2549 C CA . ILE B 1 120 ? 4.039 6.988 -8.461 1 93.5 120 ILE B CA 1
ATOM 2550 C C . ILE B 1 120 ? 2.865 7.41 -7.578 1 93.5 120 ILE B C 1
ATOM 2552 O O . ILE B 1 120 ? 2.699 8.594 -7.281 1 93.5 120 ILE B O 1
ATOM 2556 N N . PHE B 1 121 ? 2.135 6.41 -7.129 1 92.56 121 PHE B N 1
ATOM 2557 C CA . PHE B 1 121 ? 0.979 6.656 -6.277 1 92.56 121 PHE B CA 1
ATOM 2558 C C . PHE B 1 121 ? 1.4 7.324 -4.973 1 92.56 121 PHE B C 1
ATOM 2560 O O . PHE B 1 121 ? 0.756 8.273 -4.52 1 92.56 121 PHE B O 1
ATOM 2567 N N . SER B 1 122 ? 2.451 6.848 -4.406 1 93.06 122 SER B N 1
ATOM 2568 C CA . SER B 1 122 ? 2.934 7.367 -3.129 1 93.06 122 SER B CA 1
ATOM 2569 C C . SER B 1 122 ? 3.369 8.828 -3.254 1 93.06 122 SER B C 1
ATOM 2571 O O . SER B 1 122 ? 3.098 9.641 -2.369 1 93.06 122 SER B O 1
ATOM 2573 N N . VAL B 1 123 ? 4.012 9.188 -4.34 1 92.75 123 VAL B N 1
ATOM 2574 C CA . VAL B 1 123 ? 4.465 10.555 -4.562 1 92.75 123 VAL B CA 1
ATOM 2575 C C . VAL B 1 123 ? 3.258 11.484 -4.699 1 92.75 123 VAL B C 1
ATOM 2577 O O . VAL B 1 123 ? 3.221 12.555 -4.094 1 92.75 123 VAL B O 1
ATOM 2580 N N . PHE B 1 124 ? 2.297 11.062 -5.359 1 92.31 124 PHE B N 1
ATOM 2581 C CA . PHE B 1 124 ? 1.095 11.859 -5.559 1 92.31 124 PHE B CA 1
ATOM 2582 C C . PHE B 1 124 ? 0.336 12.031 -4.25 1 92.31 124 PHE B C 1
ATOM 2584 O O . PHE B 1 124 ? -0.051 13.148 -3.895 1 92.31 124 PHE B O 1
ATOM 2591 N N . LYS B 1 125 ? 0.154 10.984 -3.549 1 93.81 125 LYS B N 1
ATOM 2592 C CA . LYS B 1 125 ? -0.611 11.023 -2.307 1 93.81 125 LYS B CA 1
ATOM 2593 C C . LYS B 1 125 ? 0.119 11.828 -1.236 1 93.81 125 LYS B C 1
ATOM 2595 O O . LYS B 1 125 ? -0.491 12.641 -0.539 1 93.81 125 LYS B O 1
ATOM 2600 N N . SER B 1 126 ? 1.384 11.586 -1.121 1 94.12 126 SER B N 1
ATOM 2601 C CA . SER B 1 126 ? 2.16 12.312 -0.123 1 94.12 126 SER B CA 1
ATOM 2602 C C . SER B 1 126 ? 2.24 13.797 -0.463 1 94.12 126 SER B C 1
ATOM 2604 O O . SER B 1 126 ? 2.277 14.641 0.433 1 94.12 126 SER B O 1
ATOM 2606 N N . HIS B 1 127 ? 2.195 14.133 -1.731 1 94.19 127 HIS B N 1
ATOM 2607 C CA . HIS B 1 127 ? 2.213 15.531 -2.152 1 94.19 127 HIS B CA 1
ATOM 2608 C C . HIS B 1 127 ? 0.935 16.25 -1.729 1 94.19 127 HIS B C 1
ATOM 2610 O O . HIS B 1 127 ? 0.978 17.406 -1.316 1 94.19 127 HIS B O 1
ATOM 2616 N N . LYS B 1 128 ? -0.139 15.586 -1.775 1 94.56 128 LYS B N 1
ATOM 2617 C CA . LYS B 1 128 ? -1.428 16.172 -1.408 1 94.56 128 LYS B CA 1
ATOM 2618 C C . LYS B 1 128 ? -1.501 16.438 0.091 1 94.56 128 LYS B C 1
ATOM 2620 O O . LYS B 1 128 ? -2.326 17.234 0.543 1 94.56 128 LYS B O 1
ATOM 2625 N N . MET B 1 129 ? -0.633 15.82 0.836 1 95.31 129 MET B N 1
ATOM 2626 C CA . MET B 1 129 ? -0.551 16.047 2.277 1 95.31 129 MET B CA 1
ATOM 2627 C C . MET B 1 129 ? 0.565 17.031 2.613 1 95.31 129 MET B C 1
ATOM 2629 O O . MET B 1 129 ? 0.371 17.938 3.412 1 95.31 129 MET B O 1
ATOM 2633 N N . ALA B 1 130 ? 1.661 16.844 1.964 1 95.06 130 ALA B N 1
ATOM 2634 C CA . ALA B 1 130 ? 2.842 17.656 2.24 1 95.06 130 ALA B CA 1
ATOM 2635 C C . ALA B 1 130 ? 2.656 19.094 1.735 1 95.06 130 ALA B C 1
ATOM 2637 O O . ALA B 1 130 ? 3.186 20.031 2.322 1 95.06 130 ALA B O 1
ATOM 2638 N N . GLY B 1 131 ? 1.963 19.25 0.7 1 94.25 131 GLY B N 1
ATOM 2639 C CA . GLY B 1 131 ? 1.75 20.562 0.103 1 94.25 131 GLY B CA 1
ATOM 2640 C C . GLY B 1 131 ? 1.135 21.562 1.063 1 94.25 131 GLY B C 1
ATOM 2641 O O . GLY B 1 131 ? 1.732 22.594 1.354 1 94.25 131 GLY B O 1
ATOM 2642 N N . PRO B 1 132 ? 0.004 21.203 1.521 1 95.06 132 PRO B N 1
ATOM 2643 C CA . PRO B 1 132 ? -0.632 22.094 2.49 1 95.06 132 PRO B CA 1
ATOM 2644 C C . PRO B 1 132 ? 0.237 22.344 3.719 1 95.06 132 PRO B C 1
ATOM 2646 O O . PRO B 1 132 ? 0.281 23.469 4.23 1 95.06 132 PRO B O 1
ATOM 2649 N N . ILE B 1 133 ? 0.866 21.344 4.191 1 95.56 133 ILE B N 1
ATOM 2650 C CA . ILE B 1 133 ? 1.722 21.484 5.367 1 95.56 133 ILE B CA 1
ATOM 2651 C C . ILE B 1 133 ? 2.852 22.469 5.074 1 95.56 133 ILE B C 1
ATOM 2653 O O . ILE B 1 133 ? 3.174 23.312 5.91 1 95.56 133 ILE B O 1
ATOM 2657 N N . TYR B 1 134 ? 3.332 22.391 3.982 1 94.31 134 TYR B N 1
ATOM 2658 C CA . TYR B 1 134 ? 4.391 23.297 3.559 1 94.31 134 TYR B CA 1
ATOM 2659 C C . TYR B 1 134 ? 3.875 24.719 3.447 1 94.31 134 TYR B C 1
ATOM 2661 O O . TYR B 1 134 ? 4.531 25.672 3.898 1 94.31 134 TYR B O 1
ATOM 2669 N N . SER B 1 135 ? 2.777 24.906 2.859 1 94.56 135 SER B N 1
ATOM 2670 C CA . SER B 1 135 ? 2.176 26.234 2.705 1 94.56 135 SER B CA 1
ATOM 2671 C C . SER B 1 135 ? 1.885 26.859 4.062 1 94.56 135 SER B C 1
ATOM 2673 O O . SER B 1 135 ? 2.131 28.047 4.258 1 94.56 135 SER B O 1
ATOM 2675 N N . ILE B 1 136 ? 1.409 26.078 4.938 1 95.5 136 ILE B N 1
ATOM 2676 C CA . ILE B 1 136 ? 1.123 26.562 6.285 1 95.5 136 ILE B CA 1
ATOM 2677 C C . ILE B 1 136 ? 2.42 26.984 6.969 1 95.5 136 ILE B C 1
ATOM 2679 O O . ILE B 1 136 ? 2.508 28.078 7.52 1 95.5 136 ILE B O 1
ATOM 2683 N N . LYS B 1 137 ? 3.363 26.156 6.895 1 94.56 137 LYS B N 1
ATOM 2684 C CA . LYS B 1 137 ? 4.645 26.438 7.527 1 94.56 137 LYS B CA 1
ATOM 2685 C C . LYS B 1 137 ? 5.246 27.734 6.996 1 94.56 137 LYS B C 1
ATOM 2687 O O . LYS B 1 137 ? 5.711 28.578 7.77 1 94.56 137 LYS B O 1
ATOM 2692 N N . ARG B 1 138 ? 5.207 27.875 5.75 1 93.44 138 ARG B N 1
ATOM 2693 C CA . ARG B 1 138 ? 5.758 29.078 5.117 1 93.44 138 ARG B CA 1
ATOM 2694 C C . ARG B 1 138 ? 5.016 30.328 5.574 1 93.44 138 ARG B C 1
ATOM 2696 O O . A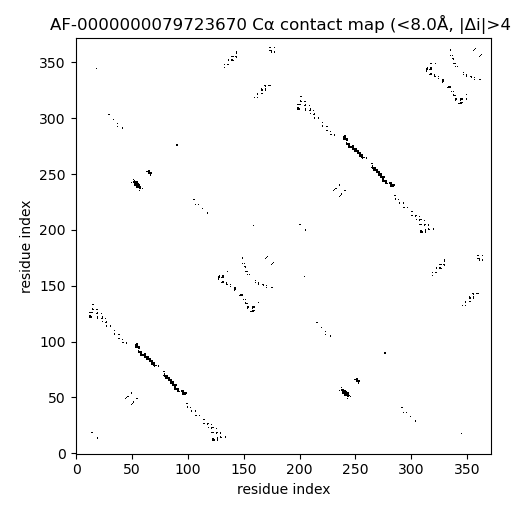RG B 1 138 ? 5.637 31.344 5.871 1 93.44 138 ARG B O 1
ATOM 2703 N N . SER B 1 139 ? 3.762 30.234 5.582 1 93 139 SER B N 1
ATOM 2704 C CA . SER B 1 139 ? 2.949 31.375 6.012 1 93 139 SER B CA 1
ATOM 2705 C C . SER B 1 139 ? 3.215 31.719 7.473 1 93 139 SER B C 1
ATOM 2707 O O . SER B 1 139 ? 3.342 32.906 7.82 1 93 139 SER B O 1
ATOM 2709 N N . LEU B 1 140 ? 3.363 30.734 8.266 1 91.38 140 LEU B N 1
ATOM 2710 C CA . LEU B 1 140 ? 3.615 30.938 9.688 1 91.38 140 LEU B CA 1
ATOM 2711 C C . LEU B 1 140 ? 4.996 31.547 9.914 1 91.38 140 LEU B C 1
ATOM 2713 O O . LEU B 1 140 ? 5.168 32.406 10.789 1 91.38 140 LEU B O 1
ATOM 2717 N N . GLN B 1 141 ? 5.867 31.094 9.141 1 91.69 141 GLN B N 1
ATOM 2718 C CA . GLN B 1 141 ? 7.219 31.625 9.258 1 91.69 141 GLN B CA 1
ATOM 2719 C C . GLN B 1 141 ? 7.254 33.125 8.891 1 91.69 141 GLN B C 1
ATOM 2721 O O . GLN B 1 141 ? 7.949 33.906 9.539 1 91.69 141 GLN B O 1
ATOM 2726 N N . LYS B 1 142 ? 6.5 33.5 7.934 1 90.06 142 LYS B N 1
ATOM 2727 C CA . LYS B 1 142 ? 6.371 34.906 7.559 1 90.06 142 LYS B CA 1
ATOM 2728 C C . LYS B 1 142 ? 5.742 35.719 8.688 1 90.06 142 LYS B C 1
ATOM 2730 O O . LYS B 1 142 ? 6.203 36.812 9 1 90.06 142 LYS B O 1
ATOM 2735 N N . ILE B 1 143 ? 4.777 35.188 9.281 1 85.81 143 ILE B N 1
ATOM 2736 C CA . ILE B 1 143 ? 4.109 35.875 10.391 1 85.81 143 ILE B CA 1
ATOM 2737 C C . ILE B 1 143 ? 5.078 36 11.562 1 85.81 143 ILE B C 1
ATOM 2739 O O . ILE B 1 143 ? 5.152 37.062 12.18 1 85.81 143 ILE B O 1
ATOM 2743 N N . ALA B 1 144 ? 5.793 35 11.789 1 84.38 144 ALA B N 1
ATOM 2744 C CA . ALA B 1 144 ? 6.762 35 12.883 1 84.38 144 ALA B CA 1
ATOM 2745 C C . ALA B 1 144 ? 7.855 36.031 12.625 1 84.38 144 ALA B C 1
ATOM 2747 O O . ALA B 1 144 ? 8.398 36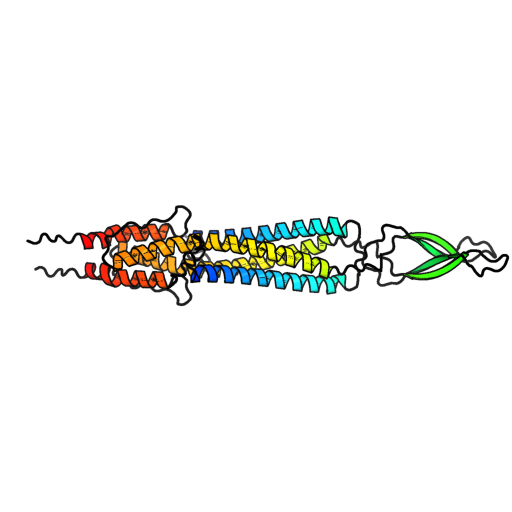.625 13.57 1 84.38 144 ALA B O 1
ATOM 2748 N N . SER B 1 145 ? 8.125 36.312 11.391 1 86.25 145 SER B N 1
ATOM 2749 C CA . SER B 1 145 ? 9.195 37.25 11.023 1 86.25 145 SER B CA 1
ATOM 2750 C C . SER B 1 145 ? 8.695 38.688 10.953 1 86.25 145 SER B C 1
ATOM 2752 O O . SER B 1 145 ? 9.477 39.594 10.711 1 86.25 145 SER B O 1
ATOM 2754 N N . GLY B 1 146 ? 7.418 38.938 11.125 1 82.31 146 GLY B N 1
ATOM 2755 C CA . GLY B 1 146 ? 6.855 40.25 11.164 1 82.31 146 GLY B CA 1
ATOM 2756 C C . GLY B 1 146 ? 6.293 40.719 9.828 1 82.31 146 GLY B C 1
ATOM 2757 O O . GLY B 1 146 ? 6.016 41.906 9.633 1 82.31 146 GLY B O 1
ATOM 2758 N N . ASP B 1 147 ? 6.203 39.75 8.883 1 83.31 147 ASP B N 1
ATOM 2759 C CA . ASP B 1 147 ? 5.625 40.062 7.582 1 83.31 147 ASP B CA 1
ATOM 2760 C C . ASP B 1 147 ? 4.117 40.281 7.691 1 83.31 147 ASP B C 1
ATOM 2762 O O . ASP B 1 147 ? 3.488 39.844 8.656 1 83.31 147 ASP B O 1
ATOM 2766 N N . PRO B 1 148 ? 3.604 41.094 6.703 1 82.62 148 PRO B N 1
ATOM 2767 C CA . PRO B 1 148 ? 2.148 41.25 6.703 1 82.62 148 PRO B CA 1
ATOM 2768 C C . PRO B 1 148 ? 1.408 39.938 6.637 1 82.62 148 PRO B C 1
ATOM 2770 O O . PRO B 1 148 ? 1.854 39 5.949 1 82.62 148 PRO B O 1
ATOM 2773 N N . ILE B 1 149 ? 0.394 39.844 7.348 1 83.44 149 ILE B N 1
ATOM 2774 C CA . ILE B 1 149 ? -0.402 38.625 7.441 1 83.44 149 ILE B CA 1
ATOM 2775 C C . ILE B 1 149 ? -1.198 38.438 6.152 1 83.44 149 ILE B C 1
ATOM 2777 O O . ILE B 1 149 ? -1.861 39.344 5.68 1 83.44 149 ILE B O 1
ATOM 2781 N N . GLU B 1 150 ? -0.992 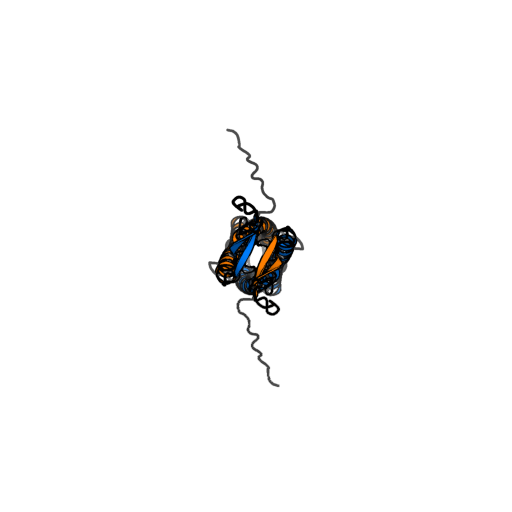37.188 5.605 1 87.62 150 GLU B N 1
ATOM 2782 C CA . GLU B 1 150 ? -1.734 36.812 4.406 1 87.62 150 GLU B CA 1
ATOM 2783 C C . GLU B 1 150 ? -2.525 35.531 4.629 1 87.62 150 GLU B C 1
ATOM 2785 O O . GLU B 1 150 ? -2.168 34.719 5.48 1 87.62 150 GLU B O 1
ATOM 2790 N N . LYS B 1 151 ? -3.564 35.5 3.854 1 91.44 151 LYS B N 1
ATOM 2791 C CA . LYS B 1 151 ? -4.375 34.281 3.904 1 91.44 151 LYS B CA 1
ATOM 2792 C C . LYS B 1 151 ? -3.617 33.094 3.336 1 91.44 151 LYS B C 1
ATOM 2794 O O . LYS B 1 151 ? -2.934 33.219 2.316 1 91.44 151 LYS B O 1
ATOM 2799 N N . ILE B 1 152 ? -3.746 31.969 3.988 1 94.56 152 ILE B N 1
ATOM 2800 C CA . ILE B 1 152 ? -3.133 30.734 3.512 1 94.56 152 ILE B CA 1
ATOM 2801 C C . ILE B 1 152 ? -4.02 30.094 2.443 1 94.56 152 ILE B C 1
ATOM 2803 O O . ILE B 1 152 ? -5.223 29.922 2.646 1 94.56 152 ILE B O 1
ATOM 2807 N N . ARG B 1 153 ? -3.412 29.734 1.324 1 93.44 153 ARG B N 1
ATOM 2808 C CA . ARG B 1 153 ? -4.152 29.125 0.226 1 93.44 153 ARG B CA 1
ATOM 2809 C C . ARG B 1 153 ? -3.562 27.766 -0.139 1 93.44 153 ARG B C 1
ATOM 2811 O O . ARG B 1 153 ? -2.342 27.609 -0.213 1 93.44 153 ARG B O 1
ATOM 2818 N N . ILE B 1 154 ? -4.457 26.812 -0.28 1 94.06 154 ILE B N 1
ATOM 2819 C CA . ILE B 1 154 ? -4.059 25.484 -0.732 1 94.06 154 ILE B CA 1
ATOM 2820 C C . ILE B 1 154 ? -4.957 25.031 -1.884 1 94.06 154 ILE B C 1
ATOM 2822 O O . ILE B 1 154 ? -5.984 25.656 -2.154 1 94.06 154 ILE B O 1
ATOM 2826 N N . ARG B 1 155 ? -4.59 24 -2.586 1 93.06 155 ARG B N 1
ATOM 2827 C CA . ARG B 1 155 ? -5.379 23.5 -3.711 1 93.06 155 ARG B CA 1
ATOM 2828 C C . ARG B 1 155 ? -6.641 22.781 -3.229 1 93.06 155 ARG B C 1
ATOM 2830 O O . ARG B 1 155 ? -6.645 22.188 -2.154 1 93.06 155 ARG B O 1
ATOM 2837 N N . LYS B 1 156 ? -7.676 22.828 -3.951 1 92.06 156 LYS B N 1
ATOM 2838 C CA . LYS B 1 156 ? -8.992 22.312 -3.592 1 92.06 156 LYS B CA 1
ATOM 2839 C C . LYS B 1 156 ? -8.93 20.828 -3.229 1 92.06 156 LYS B C 1
ATOM 2841 O O . LYS B 1 156 ? -9.625 20.391 -2.314 1 92.06 156 LYS B O 1
ATOM 2846 N N . ASN B 1 157 ? -8.055 20.062 -3.832 1 91.62 157 ASN B N 1
ATOM 2847 C CA . ASN B 1 157 ? -8.047 18.609 -3.627 1 91.62 157 ASN B CA 1
ATOM 2848 C C . ASN B 1 157 ? -6.953 18.188 -2.646 1 91.62 157 ASN B C 1
ATOM 2850 O O . ASN B 1 157 ? -6.691 17 -2.479 1 91.62 157 ASN B O 1
ATOM 2854 N N . ASP B 1 158 ? -6.438 19.188 -2.002 1 94.69 158 ASP B N 1
ATOM 2855 C CA . ASP B 1 158 ? -5.426 18.875 -1.002 1 94.69 158 ASP B CA 1
ATOM 2856 C C . ASP B 1 158 ? -6.066 18.422 0.307 1 94.69 158 ASP B C 1
ATOM 2858 O O . ASP B 1 158 ? -7.23 18.734 0.573 1 94.69 158 ASP B O 1
ATOM 2862 N N . GLU B 1 159 ? -5.246 17.703 1.104 1 94.62 159 GLU B N 1
ATOM 2863 C CA . GLU B 1 159 ? -5.707 17.266 2.416 1 94.62 159 GLU B CA 1
ATOM 2864 C C . GLU B 1 159 ? -5.645 18.406 3.434 1 94.62 159 GLU B C 1
ATOM 2866 O O . GLU B 1 159 ? -4.984 19.422 3.199 1 94.62 159 GLU B O 1
ATOM 2871 N N . PHE B 1 160 ? -6.422 18.344 4.43 1 95.19 160 PHE B N 1
ATOM 2872 C CA . PHE B 1 160 ? -6.375 19.188 5.609 1 95.19 160 PHE B CA 1
ATOM 2873 C C . PHE B 1 160 ? -6.953 20.578 5.301 1 95.19 160 PHE B C 1
ATOM 2875 O O . PHE B 1 160 ? -6.457 21.578 5.801 1 95.19 160 PHE B O 1
ATOM 2882 N N . GLN B 1 161 ? -7.957 20.672 4.477 1 94.75 161 GLN B N 1
ATOM 2883 C CA . GLN B 1 161 ? -8.641 21.922 4.141 1 94.75 161 GLN B CA 1
ATOM 2884 C C . GLN B 1 161 ? -9.203 22.594 5.387 1 94.75 161 GLN B C 1
ATOM 2886 O O . GLN B 1 161 ? -9.086 23.812 5.547 1 94.75 161 GLN B O 1
ATOM 2891 N N . GLU B 1 162 ? -9.766 21.797 6.238 1 93.88 162 GLU B N 1
ATOM 2892 C CA . GLU B 1 162 ? -10.367 22.328 7.457 1 93.88 162 GLU B CA 1
ATOM 2893 C C . GLU B 1 162 ? -9.328 23.016 8.344 1 93.88 162 GLU B C 1
ATOM 2895 O O . GLU B 1 162 ? -9.602 24.031 8.961 1 93.88 162 GLU B O 1
ATOM 2900 N N . LEU B 1 163 ? -8.211 22.438 8.438 1 94.88 163 LEU B N 1
ATOM 2901 C CA . LEU B 1 163 ? -7.129 23.031 9.219 1 94.88 163 LEU B CA 1
ATOM 2902 C C . LEU B 1 163 ? -6.762 24.406 8.695 1 94.88 163 LEU B C 1
ATOM 2904 O O . LEU B 1 163 ? -6.598 25.344 9.477 1 94.88 163 LEU B O 1
ATOM 2908 N N . VAL B 1 164 ? -6.648 24.516 7.41 1 95.44 164 VAL B N 1
ATOM 2909 C CA . VAL B 1 164 ? -6.289 25.781 6.777 1 95.44 164 VAL B CA 1
ATOM 2910 C C . VAL B 1 164 ? -7.375 26.812 7.047 1 95.44 164 VAL B C 1
ATOM 2912 O O . VAL B 1 164 ? -7.078 27.969 7.332 1 95.44 164 VAL B O 1
ATOM 2915 N N . ASP B 1 165 ? -8.578 26.391 7.031 1 94.44 165 ASP B N 1
ATOM 2916 C CA . ASP B 1 165 ? -9.703 27.281 7.293 1 94.44 165 ASP B CA 1
ATOM 2917 C C . ASP B 1 165 ? -9.656 27.828 8.719 1 94.44 165 ASP B C 1
ATOM 2919 O O . ASP B 1 165 ? -9.844 29.031 8.938 1 94.44 165 ASP B O 1
ATOM 2923 N N . VAL B 1 166 ? -9.398 27 9.641 1 93.38 166 VAL B N 1
ATOM 2924 C CA . VAL B 1 166 ? -9.336 27.406 11.039 1 93.38 166 VAL B CA 1
ATOM 2925 C C . VAL B 1 166 ? -8.141 28.328 11.258 1 93.38 166 VAL B C 1
ATOM 2927 O O . VAL B 1 166 ? -8.242 29.328 11.977 1 93.38 166 VAL B O 1
ATOM 2930 N N . LEU B 1 167 ? -7.102 28 10.633 1 93.94 167 LEU B N 1
ATOM 2931 C CA . LEU B 1 167 ? -5.914 28.844 10.742 1 93.94 167 LEU B CA 1
ATOM 2932 C C . LEU B 1 167 ? -6.176 30.234 10.18 1 93.94 167 LEU B C 1
ATOM 2934 O O . LEU B 1 167 ? -5.793 31.234 10.789 1 93.94 167 LEU B O 1
ATOM 2938 N N . ASN B 1 168 ? -6.832 30.297 9.109 1 93.31 168 ASN B N 1
ATOM 2939 C CA . ASN B 1 168 ? -7.172 31.578 8.508 1 93.31 168 ASN B CA 1
ATOM 2940 C C . ASN B 1 168 ? -8.125 32.375 9.391 1 93.31 168 ASN B C 1
ATOM 2942 O O . ASN B 1 168 ? -8.031 33.594 9.453 1 93.31 168 ASN B O 1
ATOM 2946 N N . GLU B 1 169 ? -8.93 31.734 10.062 1 91.06 169 GLU B N 1
ATOM 2947 C CA . GLU B 1 169 ? -9.836 32.406 11 1 91.06 169 GLU B CA 1
ATOM 2948 C C . GLU B 1 169 ? -9.062 33 12.164 1 91.06 169 GLU B C 1
ATOM 2950 O O . GLU B 1 169 ? -9.328 34.156 12.555 1 91.06 169 GLU B O 1
ATOM 2955 N N . VAL B 1 170 ? -8.18 32.312 12.68 1 87.81 170 VAL B N 1
ATOM 2956 C CA . VAL B 1 170 ? -7.363 32.812 13.789 1 87.81 170 VAL B CA 1
ATOM 2957 C C . VAL B 1 170 ? -6.516 34 13.328 1 87.81 170 VAL B C 1
ATOM 2959 O O . VAL B 1 170 ? -6.402 35 14.039 1 87.81 170 VAL B O 1
ATOM 2962 N N . ILE B 1 171 ? -5.953 33.844 12.148 1 85.62 171 ILE B N 1
ATOM 2963 C CA . ILE B 1 171 ? -5.129 34.906 11.586 1 85.62 171 ILE B CA 1
ATOM 2964 C C . ILE B 1 171 ? -5.965 36.188 11.398 1 85.62 171 ILE B C 1
ATOM 2966 O O . ILE B 1 171 ? -5.52 37.281 11.727 1 85.62 171 ILE B O 1
ATOM 2970 N N . HIS B 1 172 ? -7.094 36.031 10.977 1 83.94 172 HIS B N 1
ATOM 2971 C CA . HIS B 1 172 ? -7.984 37.156 10.719 1 83.94 172 HIS B CA 1
ATOM 2972 C C . HIS B 1 172 ? -8.461 37.781 12.023 1 83.94 172 HIS B C 1
ATOM 2974 O O . HIS B 1 172 ? -8.516 39.031 12.133 1 83.94 172 HIS B O 1
ATOM 2980 N N . LYS B 1 173 ? -8.727 37.094 13.008 1 79.62 173 LYS B N 1
ATOM 2981 C CA . LYS B 1 173 ? -9.32 37.594 14.25 1 79.62 173 LYS B CA 1
ATOM 2982 C C . LYS B 1 173 ? -8.25 38.094 15.211 1 79.62 173 LYS B C 1
ATOM 2984 O O . LYS B 1 173 ? -8.438 39.125 15.867 1 79.62 173 LYS B O 1
ATOM 2989 N N . ARG B 1 174 ? -7.254 37.438 15.383 1 69.56 174 ARG B N 1
ATOM 2990 C CA . ARG B 1 174 ? -6.352 37.719 16.5 1 69.56 174 ARG B CA 1
ATOM 2991 C C . ARG B 1 174 ? -5.062 38.375 16.016 1 69.56 174 ARG B C 1
ATOM 2993 O O . ARG B 1 174 ? -4.562 39.312 16.641 1 69.56 174 ARG B O 1
ATOM 3000 N N . LEU B 1 175 ? -4.715 37.875 14.922 1 63.03 175 LEU B N 1
ATOM 3001 C CA . LEU B 1 175 ? -3.416 38.375 14.508 1 63.03 175 LEU B CA 1
ATOM 3002 C C . LEU B 1 175 ? -3.576 39.688 13.75 1 63.03 175 LEU B C 1
ATOM 3004 O O . LEU B 1 175 ? -2.719 40.594 13.836 1 63.03 175 LEU B O 1
ATOM 3008 N N . ALA B 1 176 ? -4.688 39.812 13.102 1 58.69 176 ALA B N 1
ATOM 3009 C CA . ALA B 1 176 ? -4.93 41.062 12.391 1 58.69 176 ALA B CA 1
ATOM 3010 C C . ALA B 1 176 ? -5.152 42.219 13.359 1 58.69 176 ALA B C 1
ATOM 3012 O O . ALA B 1 176 ? -4.789 43.375 13.07 1 58.69 176 ALA B O 1
ATOM 3013 N N . ILE B 1 177 ? -5.734 42 14.445 1 54.19 177 ILE B N 1
ATOM 3014 C CA . ILE B 1 177 ? -5.949 43.062 15.445 1 54.19 177 ILE B CA 1
ATOM 3015 C C . ILE B 1 177 ? -4.605 43.531 16 1 54.19 177 ILE B C 1
ATOM 3017 O O . ILE B 1 177 ? -4.414 44.719 16.281 1 54.19 177 ILE B O 1
ATOM 3021 N N . LEU B 1 178 ? -3.727 42.688 16.109 1 52.75 178 LEU B N 1
ATOM 3022 C CA . LEU B 1 178 ? -2.412 43.094 16.609 1 52.75 178 LEU B CA 1
ATOM 3023 C C . LEU B 1 178 ? -1.727 44.031 15.625 1 52.75 178 LEU B C 1
ATOM 3025 O O . LEU B 1 178 ? -0.964 44.906 16.031 1 52.75 178 LEU B O 1
ATOM 3029 N N . GLY B 1 179 ? -1.909 43.844 14.391 1 50.53 179 GLY B N 1
ATOM 3030 C CA . GLY B 1 179 ? -1.272 44.781 13.469 1 50.53 179 GLY B CA 1
ATOM 3031 C C . GLY B 1 179 ? -1.909 46.156 13.477 1 50.53 179 GLY B C 1
ATOM 3032 O O . GLY B 1 179 ? -1.299 47.125 13.031 1 50.53 179 GLY B O 1
ATOM 3033 N N . LYS B 1 180 ? -3.172 46.344 13.797 1 49.31 180 LYS B N 1
ATOM 3034 C CA . LYS B 1 180 ? -3.76 47.688 13.773 1 49.31 180 LYS B CA 1
ATOM 3035 C C . LYS B 1 180 ? -3.488 48.438 15.078 1 49.31 180 LYS B C 1
ATOM 3037 O O . LYS B 1 180 ? -4.09 49.469 15.336 1 49.31 180 LYS B O 1
ATOM 3042 N N . GLU B 1 181 ? -2.688 48.062 15.922 1 45.69 181 GLU B N 1
ATOM 3043 C CA . GLU B 1 181 ? -2.506 49.062 16.969 1 45.69 181 GLU B CA 1
ATOM 3044 C C . GLU B 1 181 ? -2.236 50.438 16.359 1 45.69 181 GLU B C 1
ATOM 3046 O O . GLU B 1 181 ? -1.38 50.594 15.492 1 45.69 181 GLU B O 1
ATOM 3051 N N . PRO B 1 182 ? -3.17 51.438 16.516 1 41.78 182 PRO B N 1
ATOM 3052 C CA . PRO B 1 182 ? -3.131 52.844 16.109 1 41.78 182 PRO B CA 1
ATOM 3053 C C . PRO B 1 182 ? -1.857 53.531 16.562 1 41.78 182 PRO B C 1
ATOM 3055 O O . PRO B 1 182 ? -1.496 53.469 17.734 1 41.78 182 PRO B O 1
ATOM 3058 N N . THR B 1 183 ? -0.771 53.5 15.805 1 42 183 THR B N 1
ATOM 3059 C CA . THR B 1 183 ? 0.227 54.562 15.922 1 42 183 THR B CA 1
ATOM 3060 C C . THR B 1 183 ? -0.438 55.906 16.219 1 42 183 THR B C 1
ATOM 3062 O O . THR B 1 183 ? 0.233 56.938 16.266 1 42 183 THR B O 1
ATOM 3065 N N . ASP B 1 184 ? -1.772 55.938 16.156 1 39.25 184 ASP B N 1
ATOM 3066 C CA . ASP B 1 184 ? -2.252 57.312 16.266 1 39.25 184 ASP B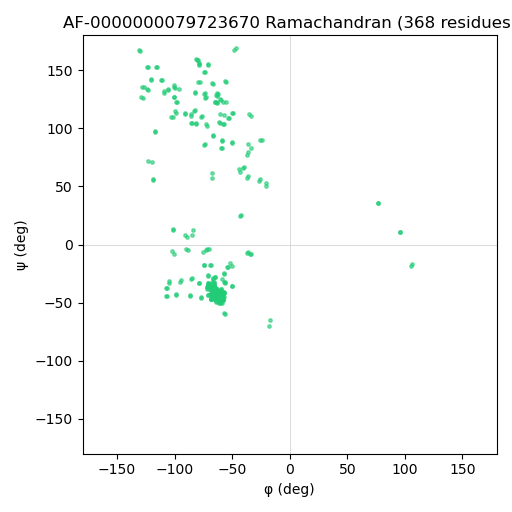 CA 1
ATOM 3067 C C . ASP B 1 184 ? -2.098 57.844 17.688 1 39.25 184 ASP B C 1
ATOM 3069 O O . ASP B 1 184 ? -2.947 58.594 18.172 1 39.25 184 ASP B O 1
ATOM 3073 N N . LYS B 1 185 ? -1.68 57.188 18.75 1 43.56 185 LYS B N 1
ATOM 3074 C CA . LYS B 1 185 ? -1.649 58.062 19.922 1 43.56 185 LYS B CA 1
ATOM 3075 C C . LYS B 1 185 ? -0.569 59.156 19.766 1 43.56 185 LYS B C 1
ATOM 3077 O O . LYS B 1 185 ? 0.598 58.906 20.078 1 43.56 185 LYS B O 1
ATOM 3082 N N . LYS B 1 186 ? -0.631 60.031 18.625 1 37.38 186 LYS B N 1
ATOM 3083 C CA . LYS B 1 186 ? -0.206 61.406 18.938 1 37.38 186 LYS B CA 1
ATOM 3084 C C . LYS B 1 186 ? -1.297 62.156 19.688 1 37.38 186 LYS B C 1
ATOM 3086 O O . LYS B 1 186 ? -2.482 62.031 19.375 1 37.38 186 LYS B O 1
#

InterPro domains:
  IPR003660 HAMP domain [PS50885] (127-179)

Solvent-accessible surface area (backbone atoms only — not comparable to full-atom values): 21081 Å² total; per-residue (Å²): 135,80,78,78,72,72,70,65,80,66,54,84,59,66,82,45,59,69,61,42,48,51,52,40,48,55,54,50,50,54,48,51,52,50,51,52,52,50,53,52,46,50,49,51,46,40,53,72,71,30,59,77,25,53,30,21,37,40,36,90,58,66,41,75,34,24,39,82,38,76,36,81,80,44,54,95,90,47,67,58,57,40,72,46,79,40,79,39,61,48,55,35,74,88,47,58,47,59,64,58,58,57,48,49,53,53,52,52,54,52,45,54,56,46,51,52,50,49,50,53,50,40,47,54,56,39,29,32,48,42,46,44,51,48,45,51,43,52,53,46,51,37,45,61,72,69,44,83,86,70,82,77,77,71,62,90,86,35,51,63,58,66,49,49,52,52,49,44,48,32,46,59,62,56,51,46,55,61,70,56,64,69,79,65,83,118,135,79,78,78,71,72,71,65,79,67,53,86,60,65,82,45,61,70,61,43,49,51,52,40,47,54,53,48,50,54,49,52,52,50,49,51,50,50,53,53,47,49,48,50,48,40,52,72,73,31,57,78,24,56,31,22,35,39,36,90,58,66,41,73,33,24,40,83,38,77,35,82,79,44,53,97,90,48,66,57,58,39,72,46,80,39,78,38,63,48,54,34,73,88,48,60,47,60,64,59,60,57,49,49,51,51,52,51,54,52,47,54,56,47,49,54,50,48,50,55,50,39,47,54,55,39,31,33,48,41,47,42,53,48,47,50,42,52,52,46,51,38,47,60,71,69,44,83,84,70,82,78,76,70,63,90,86,36,52,63,58,67,50,51,52,51,50,42,49,32,45,59,63,56,51,45,55,60,69,58,64,69,78,64,84,117

pLDDT: mean 77.58, std 18.19, range [30.95, 95.69]

Foldseek 3Di:
DPPPPVVPVVVVLPDDCVQLVVQLVVVLVVLVVVLVVVLVVLVVCCCVVPVVPQDFDFDPDWDWDWDWDQPPVDDDPDDRTDTDIDTDGDGPPVCRDPPSVVVNVVSVVVSVVVSVVSSVVSSNQVSLAVVQVVQVVVQVVCVVVVHDHDQGDDDPSGPDPVVSVVVRVCCVPPVVVVVPPPPPPD/DPPPPPVPVPVVLPDDPVQLVVQLVVVLVVLVVVLVVVLVVLVVCCCVVPVVPQDFDFDPDWDWDWDWDQPPVDDDPDDRTDTDIDTDGDGPPVCRDPPSVVVNVVSVVVSVVVSVVSSVVSSNQVSLAVVQVVQVVVQVVCVVVVHDHDQGDDDPSGPDPVVSVVVRVCCVPPVVVVVPPPPPPD